Protein AF-A0ABC9VVE8-F1 (afdb_monomer)

pLDDT: mean 79.57, std 20.74, range [25.03, 98.38]

Sequence (325 aa):
MTDEETDLGVLIDEKLNMSWQCALAAQKANHVLGCIKRGVTSRSREVILPLYSALVRPHLEYYIQLWGPQYRRDMELLERVQRRATRLIGGLEHLSCEDRLRELGLFSLEKRRLWGDLIAAFQYLKGPTGKMENGTRGNFSEFSLPNSLPETDTRAQTKPSELESTSIGVKLPMTASEALKNFRNQLTVYEQKEIFNYTELWFLGLEAKKIEGLPETQNNNCYDDEHGSYLKVLHDHIAYRYEVLEVIGKGSFGQVAKCLDHKTNELVALKIIRNKKRFHSQALVEVKILDALLKKDKDDTHNIIHMKEYFYFRNHFCISFELLG

Solvent-accessible surface area (backbone atoms only — not comparable to full-atom values): 19578 Å² total; per-residue (Å²): 136,80,73,70,47,72,57,100,87,44,55,42,40,90,79,69,54,29,59,63,37,42,50,52,27,40,49,54,23,48,51,48,48,49,47,48,64,73,73,44,86,72,33,46,61,86,57,45,51,57,48,41,59,71,63,25,43,52,51,73,52,67,65,39,83,77,51,54,62,86,47,70,71,42,46,53,50,46,46,49,50,55,53,52,56,58,50,59,24,66,95,37,70,89,48,52,75,67,54,43,30,58,77,71,72,50,77,55,65,67,62,49,48,56,52,51,43,53,50,48,52,51,46,63,75,65,48,85,74,79,74,86,82,79,89,72,92,75,67,98,80,75,84,79,77,79,96,70,84,84,80,83,88,83,89,82,90,77,88,81,82,85,86,86,90,73,101,56,101,68,71,76,64,32,41,46,69,54,49,50,71,77,41,48,91,64,45,49,80,43,48,73,59,55,42,69,82,41,80,60,36,52,34,76,29,69,86,28,82,73,81,79,46,42,86,92,42,73,46,72,21,64,41,30,43,99,85,26,38,75,68,82,47,63,48,23,49,47,79,33,25,28,32,31,69,47,80,78,44,79,57,98,60,28,38,28,28,34,23,43,32,55,83,78,74,41,68,27,30,38,37,42,33,25,56,44,74,70,46,48,58,49,50,55,51,49,51,56,50,49,57,60,47,55,76,68,45,82,79,74,76,72,85,67,85,55,70,74,53,71,52,78,47,96,80,21,51,33,40,34,26,63,59,83,133

Structure (mmCIF, N/CA/C/O backbone):
data_AF-A0ABC9VVE8-F1
#
_entry.id   AF-A0ABC9VVE8-F1
#
loop_
_atom_site.group_PDB
_atom_site.id
_atom_site.type_symbol
_atom_site.label_atom_id
_atom_site.label_alt_id
_atom_site.label_comp_id
_atom_site.label_asym_id
_atom_site.label_entity_id
_atom_site.label_seq_id
_atom_site.pdbx_PDB_ins_code
_atom_site.Cartn_x
_atom_site.Cartn_y
_atom_site.Cartn_z
_atom_site.occupancy
_atom_site.B_iso_or_equiv
_atom_site.auth_seq_id
_atom_site.auth_comp_id
_atom_site.auth_asym_id
_atom_site.auth_atom_id
_atom_site.pdbx_PDB_model_num
ATOM 1 N N . MET A 1 1 ? 14.806 -33.674 -32.537 1.00 36.41 1 MET A N 1
ATOM 2 C CA . MET A 1 1 ? 14.186 -32.433 -33.029 1.00 36.41 1 MET A CA 1
ATOM 3 C C . MET A 1 1 ? 13.144 -32.086 -32.001 1.00 36.41 1 MET A C 1
ATOM 5 O O . MET A 1 1 ? 12.246 -32.889 -31.819 1.00 36.41 1 MET A O 1
ATOM 9 N N . THR A 1 2 ? 13.377 -31.048 -31.209 1.00 42.44 2 THR A N 1
ATOM 10 C CA . THR A 1 2 ? 12.317 -30.416 -30.420 1.00 42.44 2 THR A CA 1
ATOM 11 C C . THR A 1 2 ? 11.801 -29.285 -31.292 1.00 42.44 2 THR A C 1
ATOM 13 O O . THR A 1 2 ? 12.615 -28.472 -31.738 1.00 42.44 2 THR A O 1
ATOM 16 N N . ASP A 1 3 ? 10.514 -29.302 -31.619 1.00 49.03 3 ASP A N 1
ATOM 17 C CA . ASP A 1 3 ? 9.900 -28.295 -32.477 1.00 49.03 3 ASP A CA 1
ATOM 18 C C . ASP A 1 3 ? 9.760 -26.999 -31.658 1.00 49.03 3 ASP A C 1
ATOM 20 O O . ASP A 1 3 ? 8.889 -26.851 -30.804 1.00 49.03 3 ASP A O 1
ATOM 24 N N . GLU A 1 4 ? 10.712 -26.080 -31.842 1.00 60.66 4 GLU A N 1
ATOM 25 C CA . GLU A 1 4 ? 10.695 -24.734 -31.262 1.00 60.66 4 GLU A CA 1
ATOM 26 C C . GLU A 1 4 ? 10.060 -23.775 -32.275 1.00 60.66 4 GLU A C 1
ATOM 28 O O . GLU A 1 4 ? 10.580 -23.595 -33.380 1.00 60.66 4 GLU A O 1
ATOM 33 N N . GLU A 1 5 ? 8.951 -23.136 -31.905 1.00 62.81 5 GLU A N 1
ATOM 34 C CA . GLU A 1 5 ? 8.227 -22.208 -32.775 1.00 62.81 5 GLU A CA 1
ATOM 35 C C . GLU A 1 5 ? 8.416 -20.770 -32.276 1.00 62.81 5 GLU A C 1
ATOM 37 O O . GLU A 1 5 ? 8.349 -20.486 -31.079 1.00 62.81 5 GLU A O 1
ATOM 42 N N . THR A 1 6 ? 8.721 -19.840 -33.186 1.00 66.56 6 THR A N 1
ATOM 43 C CA . THR A 1 6 ? 8.835 -18.413 -32.852 1.00 66.56 6 THR A CA 1
ATOM 44 C C . THR A 1 6 ? 7.629 -17.671 -33.400 1.00 66.56 6 THR A C 1
ATOM 46 O O . THR A 1 6 ? 7.521 -17.509 -34.613 1.00 66.56 6 THR A O 1
ATOM 49 N N . ASP A 1 7 ? 6.786 -17.145 -32.515 1.00 54.03 7 ASP A N 1
ATOM 50 C CA . ASP A 1 7 ? 5.654 -16.294 -32.885 1.00 54.03 7 ASP A CA 1
ATOM 51 C C . ASP A 1 7 ? 5.808 -14.894 -32.277 1.00 54.03 7 ASP A C 1
ATOM 53 O O . ASP A 1 7 ? 6.191 -14.736 -31.118 1.00 54.03 7 ASP A O 1
ATOM 57 N N . LEU A 1 8 ? 5.598 -13.855 -33.092 1.00 65.00 8 LEU A N 1
ATOM 58 C CA . LEU A 1 8 ? 5.790 -12.436 -32.741 1.00 65.00 8 LEU A CA 1
ATOM 59 C C . LEU A 1 8 ? 7.127 -12.117 -32.027 1.00 65.00 8 LEU A C 1
ATOM 61 O O . LEU A 1 8 ? 7.242 -11.135 -31.296 1.00 65.00 8 LEU A O 1
ATOM 65 N N . GLY A 1 9 ? 8.171 -12.923 -32.252 1.00 64.12 9 GLY A N 1
ATOM 66 C CA . GLY A 1 9 ? 9.483 -12.768 -31.610 1.00 64.12 9 GLY A CA 1
ATOM 67 C C . GLY A 1 9 ? 9.605 -13.391 -30.210 1.00 64.12 9 GLY A C 1
ATOM 68 O O . GLY A 1 9 ? 10.597 -13.128 -29.519 1.00 64.12 9 GLY A O 1
ATOM 69 N N . VAL A 1 10 ? 8.630 -14.207 -29.808 1.00 70.06 10 VAL A N 1
ATOM 70 C CA . VAL A 1 10 ? 8.619 -15.039 -28.601 1.00 70.06 10 VAL A CA 1
ATOM 71 C C . VAL A 1 10 ? 8.847 -16.492 -29.006 1.00 70.06 10 VAL A C 1
ATOM 73 O O . VAL A 1 10 ? 8.143 -17.010 -29.865 1.00 70.06 10 VAL A O 1
ATOM 76 N N . LEU A 1 11 ? 9.852 -17.133 -28.410 1.00 70.19 11 LEU A N 1
ATOM 77 C CA . LEU A 1 11 ? 10.136 -18.547 -28.629 1.00 70.19 11 LEU A CA 1
ATOM 78 C C . LEU A 1 11 ? 9.294 -19.394 -27.673 1.00 70.19 11 LEU A C 1
ATOM 80 O O . LEU A 1 11 ? 9.344 -19.189 -26.458 1.00 70.19 11 LEU A O 1
ATOM 84 N N . ILE A 1 12 ? 8.530 -20.323 -28.233 1.00 71.62 12 ILE A N 1
ATOM 85 C CA . ILE A 1 12 ? 7.622 -21.214 -27.520 1.00 71.62 12 ILE A CA 1
ATOM 86 C C . ILE A 1 12 ? 8.090 -22.643 -27.798 1.00 71.62 12 ILE A C 1
ATOM 88 O O . ILE A 1 12 ? 8.223 -23.044 -28.953 1.00 71.62 12 ILE A O 1
ATOM 92 N N . ASP A 1 13 ? 8.381 -23.397 -26.738 1.00 71.81 13 ASP A N 1
ATOM 93 C CA . ASP A 1 13 ? 8.666 -24.827 -26.851 1.00 71.81 13 ASP A CA 1
ATOM 94 C C . ASP A 1 13 ? 7.398 -25.664 -26.617 1.00 71.81 13 ASP A C 1
ATOM 96 O O . ASP A 1 13 ? 6.416 -25.191 -26.038 1.00 71.81 13 ASP A O 1
ATOM 100 N N . GLU A 1 14 ? 7.424 -26.933 -27.035 1.00 66.50 14 GLU A N 1
ATOM 101 C CA . GLU A 1 14 ? 6.312 -27.889 -26.880 1.00 66.50 14 GLU A CA 1
ATOM 102 C C . GLU A 1 14 ? 5.815 -28.043 -25.427 1.00 66.50 14 GLU A C 1
ATOM 104 O O . GLU A 1 14 ? 4.717 -28.545 -25.188 1.00 66.50 14 GLU A O 1
ATOM 109 N N . LYS A 1 15 ? 6.619 -27.638 -24.434 1.00 69.00 15 LYS A N 1
ATOM 110 C CA . LYS A 1 15 ? 6.310 -27.744 -23.002 1.00 69.00 15 LYS A CA 1
ATOM 111 C C . LYS A 1 15 ? 5.899 -26.406 -22.385 1.00 69.00 15 LYS A C 1
ATOM 113 O O . LYS A 1 15 ? 5.706 -26.355 -21.170 1.00 69.00 15 LYS A O 1
ATOM 118 N N . LEU A 1 16 ? 5.769 -25.347 -23.191 1.00 67.69 16 LEU A N 1
ATOM 119 C CA . LEU A 1 16 ? 5.522 -23.970 -22.755 1.00 67.69 16 LEU A CA 1
ATOM 120 C C . LEU A 1 16 ? 6.533 -23.483 -21.699 1.00 67.69 16 LEU A C 1
ATOM 122 O O . LEU A 1 16 ? 6.211 -22.661 -20.836 1.00 67.69 16 LEU A O 1
ATOM 126 N N . ASN A 1 17 ? 7.763 -23.995 -21.735 1.00 74.88 17 ASN A N 1
ATOM 127 C CA . ASN A 1 17 ? 8.810 -23.603 -20.808 1.00 74.88 17 ASN A CA 1
ATOM 128 C C . ASN A 1 17 ? 9.489 -22.312 -21.284 1.00 74.88 17 ASN A C 1
ATOM 130 O O . ASN A 1 17 ? 10.270 -22.269 -22.233 1.00 74.88 17 ASN A O 1
ATOM 134 N N . MET A 1 18 ? 9.247 -21.242 -20.531 1.00 83.75 18 MET A N 1
ATOM 135 C CA . MET A 1 18 ? 9.721 -19.901 -20.866 1.00 83.75 18 MET A CA 1
ATOM 136 C C . MET A 1 18 ? 11.201 -19.653 -20.526 1.00 83.75 18 MET A C 1
ATOM 138 O O . MET A 1 18 ? 11.709 -18.560 -20.788 1.00 83.75 18 MET A O 1
ATOM 142 N N . SER A 1 19 ? 11.932 -20.630 -19.967 1.00 85.44 19 SER A N 1
ATOM 143 C CA . SER A 1 19 ? 13.358 -20.472 -19.631 1.00 85.44 19 SER A CA 1
ATOM 144 C C . SER A 1 19 ? 14.209 -20.095 -20.853 1.00 85.44 19 SER A C 1
ATOM 146 O O . SER A 1 19 ? 15.081 -19.228 -20.748 1.00 85.44 19 SER A O 1
ATOM 148 N N . TRP A 1 20 ? 13.953 -20.700 -22.020 1.00 84.12 20 TRP A N 1
ATOM 149 C CA . TRP A 1 20 ? 14.689 -20.394 -23.254 1.00 84.12 20 TRP A CA 1
ATOM 150 C C . TRP A 1 20 ? 14.429 -18.971 -23.739 1.00 84.12 20 TRP A C 1
ATOM 152 O O . TRP A 1 20 ? 15.373 -18.230 -24.030 1.00 84.12 20 TRP A O 1
ATOM 162 N N . GLN A 1 21 ? 13.167 -18.545 -23.724 1.00 87.69 21 GLN A N 1
ATOM 163 C CA . GLN A 1 21 ? 12.799 -17.171 -24.043 1.00 87.69 21 GLN A CA 1
ATOM 164 C C . GLN A 1 21 ? 13.441 -16.171 -23.070 1.00 87.69 21 GLN A C 1
ATOM 166 O O . GLN A 1 21 ? 13.986 -15.155 -23.505 1.00 87.69 21 GLN A O 1
ATOM 171 N N . CYS A 1 22 ? 13.473 -16.471 -21.766 1.00 90.62 22 CYS A N 1
ATOM 172 C CA . CYS A 1 22 ? 14.167 -15.640 -20.779 1.00 90.62 22 CYS A CA 1
ATOM 173 C C . CYS A 1 22 ? 15.664 -15.513 -21.090 1.00 90.62 22 CYS A C 1
ATOM 175 O O . CYS A 1 22 ? 16.229 -14.418 -20.992 1.00 90.62 22 CYS A O 1
ATOM 177 N N . ALA A 1 23 ? 16.312 -16.613 -21.484 1.00 91.00 23 ALA A N 1
ATOM 178 C CA . ALA A 1 23 ? 17.719 -16.611 -21.868 1.00 91.00 23 ALA A CA 1
ATOM 179 C C . ALA A 1 23 ? 17.968 -15.757 -23.118 1.00 91.00 23 ALA A C 1
ATOM 181 O O . ALA A 1 23 ? 18.880 -14.924 -23.120 1.00 91.00 23 ALA A O 1
ATOM 182 N N . LEU A 1 24 ? 17.125 -15.892 -24.142 1.00 89.38 24 LEU A N 1
ATOM 183 C CA . LEU A 1 24 ? 17.214 -15.121 -25.379 1.00 89.38 24 LEU A CA 1
ATOM 184 C C . LEU A 1 24 ? 16.974 -13.620 -25.141 1.00 89.38 24 LEU A C 1
ATOM 186 O O . LEU A 1 24 ? 17.740 -12.778 -25.622 1.00 89.38 24 LEU A O 1
ATOM 190 N N . ALA A 1 25 ? 15.953 -13.272 -24.355 1.00 91.06 25 ALA A N 1
ATOM 191 C CA . ALA A 1 25 ? 15.656 -11.902 -23.938 1.00 91.06 25 ALA A CA 1
ATOM 192 C C . ALA A 1 25 ? 16.843 -11.278 -23.186 1.00 91.06 25 ALA A C 1
ATOM 194 O O . ALA A 1 25 ? 17.313 -10.187 -23.532 1.00 91.06 25 ALA A O 1
ATOM 195 N N . ALA A 1 26 ? 17.397 -12.002 -22.207 1.00 94.56 26 ALA A N 1
ATOM 196 C CA . ALA A 1 26 ? 18.575 -11.571 -21.465 1.00 94.56 26 ALA A CA 1
ATOM 197 C C . ALA A 1 26 ? 19.805 -11.408 -22.371 1.00 94.56 26 ALA A C 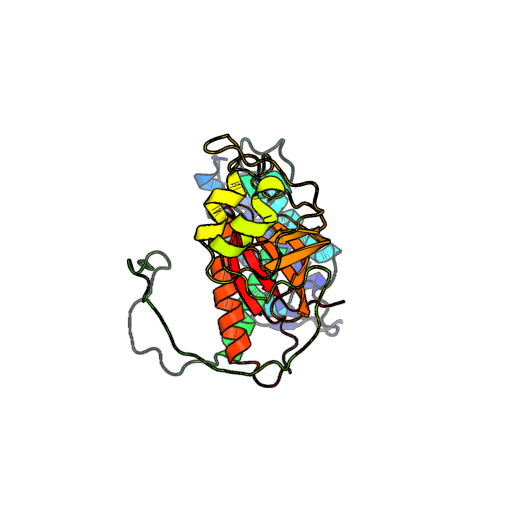1
ATOM 199 O O . ALA A 1 26 ? 20.576 -10.463 -22.189 1.00 94.56 26 ALA A O 1
ATOM 200 N N . GLN A 1 27 ? 20.006 -12.297 -23.346 1.00 94.12 27 GLN A N 1
ATOM 201 C CA . GLN A 1 27 ? 21.116 -12.226 -24.297 1.00 94.12 27 GLN A CA 1
ATOM 202 C C . GLN A 1 27 ? 21.022 -10.969 -25.170 1.00 94.12 27 GLN A C 1
ATOM 204 O O . GLN A 1 27 ? 21.988 -10.202 -25.235 1.00 94.12 27 GLN A O 1
ATOM 209 N N . LYS A 1 28 ? 19.856 -10.712 -25.779 1.00 89.88 28 LYS A N 1
ATOM 210 C CA . LYS A 1 28 ? 19.597 -9.512 -26.595 1.00 89.88 28 LYS A CA 1
ATOM 211 C C . LYS A 1 28 ? 19.810 -8.236 -25.779 1.00 89.88 28 LYS A C 1
ATOM 213 O O . LYS A 1 28 ? 20.581 -7.361 -26.176 1.00 89.88 28 LYS A O 1
ATOM 218 N N . ALA A 1 29 ? 19.223 -8.172 -24.585 1.00 94.81 29 ALA A N 1
ATOM 219 C CA . ALA A 1 29 ? 19.372 -7.032 -23.686 1.00 94.81 29 ALA A CA 1
ATOM 220 C C . ALA A 1 29 ? 20.838 -6.805 -23.264 1.00 94.81 29 ALA A C 1
ATOM 222 O O . ALA A 1 29 ? 21.320 -5.671 -23.262 1.00 94.81 29 ALA A O 1
ATOM 223 N N . ASN A 1 30 ? 21.588 -7.871 -22.958 1.00 96.44 30 ASN A N 1
ATOM 224 C CA . ASN A 1 30 ? 23.015 -7.778 -22.635 1.00 96.44 30 ASN A CA 1
ATOM 225 C C . ASN A 1 30 ? 23.871 -7.337 -23.827 1.00 96.44 30 ASN A C 1
ATOM 227 O O . ASN A 1 30 ? 24.861 -6.632 -23.619 1.00 96.44 30 ASN A O 1
ATOM 231 N N . HIS A 1 31 ? 23.524 -7.742 -25.050 1.00 92.31 31 HIS A N 1
ATOM 232 C CA . HIS A 1 31 ? 24.220 -7.303 -26.255 1.00 92.31 31 HIS A CA 1
ATOM 233 C C . HIS A 1 31 ? 24.089 -5.785 -26.428 1.00 92.31 31 HIS A C 1
ATOM 235 O O . HIS A 1 31 ? 25.102 -5.086 -26.497 1.00 92.31 31 HIS A O 1
ATOM 241 N N . VAL A 1 32 ? 22.856 -5.267 -26.367 1.00 89.88 32 VAL A N 1
ATOM 242 C CA . VAL A 1 32 ? 22.565 -3.824 -26.424 1.00 89.88 32 VAL A CA 1
ATOM 243 C C . VAL A 1 32 ? 23.258 -3.075 -25.286 1.00 89.88 32 VAL A C 1
ATOM 245 O O . VAL A 1 32 ? 23.929 -2.067 -25.513 1.00 89.88 32 VAL A O 1
ATOM 248 N N . LEU A 1 33 ? 23.183 -3.599 -24.060 1.00 94.62 33 LEU A N 1
ATOM 249 C CA . LEU A 1 33 ? 23.869 -3.018 -22.908 1.00 94.62 33 LEU A CA 1
ATOM 250 C C . LEU A 1 33 ? 25.395 -2.990 -23.094 1.00 94.62 33 LEU A C 1
ATOM 252 O O . LEU A 1 33 ? 26.060 -2.041 -22.679 1.00 94.62 33 LEU A O 1
ATOM 256 N N . GLY A 1 34 ? 25.961 -4.014 -23.733 1.00 93.62 34 GLY A N 1
ATOM 257 C CA . GLY A 1 34 ? 27.370 -4.069 -24.109 1.00 93.62 34 GLY A CA 1
ATOM 258 C C . GLY A 1 34 ? 27.747 -2.994 -25.129 1.00 93.62 34 GLY A C 1
ATOM 259 O O . GLY A 1 34 ? 28.801 -2.374 -24.988 1.00 93.62 34 GLY A O 1
ATOM 260 N N . CYS A 1 35 ? 26.881 -2.734 -26.110 1.00 92.50 35 CYS A N 1
ATOM 261 C CA . CYS A 1 35 ? 27.052 -1.644 -27.070 1.00 92.50 35 CYS A CA 1
ATOM 262 C C . CYS A 1 35 ? 27.011 -0.276 -26.381 1.00 92.50 35 CYS A C 1
ATOM 264 O O . CYS A 1 35 ? 27.928 0.512 -26.585 1.00 92.50 35 CYS A O 1
ATOM 266 N N . ILE A 1 36 ? 26.051 -0.027 -25.481 1.00 88.31 36 ILE A N 1
ATOM 267 C CA . ILE A 1 36 ? 26.003 1.206 -24.669 1.00 88.31 36 ILE A CA 1
ATOM 268 C C . ILE A 1 36 ? 27.285 1.356 -23.843 1.00 88.31 36 ILE A C 1
ATOM 270 O O . ILE A 1 36 ? 27.900 2.422 -23.817 1.00 88.31 36 ILE A O 1
ATOM 274 N N . LYS A 1 37 ? 27.734 0.273 -23.195 1.00 92.62 37 LYS A N 1
ATOM 275 C CA . LYS A 1 37 ? 28.963 0.289 -22.398 1.00 92.62 37 LYS A CA 1
ATOM 276 C C . LYS A 1 37 ? 30.182 0.677 -23.241 1.00 92.62 37 LYS A C 1
ATOM 278 O O . LYS A 1 37 ? 31.023 1.413 -22.746 1.00 92.62 37 LYS A O 1
ATOM 283 N N . ARG A 1 38 ? 30.315 0.195 -24.477 1.00 94.25 38 ARG A N 1
ATOM 284 C CA . ARG A 1 38 ? 31.486 0.498 -25.322 1.00 94.25 38 ARG A CA 1
ATOM 285 C C . ARG A 1 38 ? 31.374 1.826 -26.071 1.00 94.25 38 ARG A C 1
ATOM 287 O O . ARG A 1 38 ? 32.382 2.496 -26.230 1.00 94.25 38 ARG A O 1
ATOM 294 N N . GLY A 1 39 ? 30.177 2.181 -26.532 1.00 86.56 39 GLY A N 1
ATOM 295 C CA . GLY A 1 39 ? 29.953 3.318 -27.428 1.00 86.56 39 GLY A CA 1
ATOM 296 C C . GLY A 1 39 ? 29.644 4.640 -26.730 1.00 86.56 39 GLY A C 1
ATOM 297 O O . GLY A 1 39 ? 29.798 5.690 -27.341 1.00 86.56 39 GLY A O 1
ATOM 298 N N . VAL A 1 40 ? 29.217 4.617 -25.464 1.00 87.62 40 VAL A N 1
ATOM 299 C CA . VAL A 1 40 ? 28.879 5.834 -24.713 1.00 87.62 40 VAL A CA 1
ATOM 300 C C . VAL A 1 40 ? 29.937 6.100 -23.653 1.00 87.62 40 VAL A C 1
ATOM 302 O O . VAL A 1 40 ? 30.112 5.294 -22.737 1.00 87.62 40 VAL A O 1
ATOM 305 N N . THR A 1 41 ? 30.625 7.236 -23.770 1.00 92.31 41 THR A N 1
ATOM 306 C CA . THR A 1 41 ? 31.697 7.640 -22.846 1.00 92.31 41 THR A CA 1
ATOM 307 C C . THR A 1 41 ? 31.148 8.122 -21.505 1.00 92.31 41 THR A C 1
ATOM 309 O O . THR A 1 41 ? 31.665 7.738 -20.457 1.00 92.31 41 THR A O 1
ATOM 312 N N . SER A 1 42 ? 30.080 8.930 -21.521 1.00 93.56 42 SER A N 1
ATOM 313 C CA . SER A 1 42 ? 29.466 9.440 -20.289 1.00 93.56 42 SER A CA 1
ATOM 314 C C . SER A 1 42 ? 28.801 8.319 -19.488 1.00 93.56 42 SER A C 1
ATOM 316 O O . SER A 1 42 ? 28.098 7.470 -20.040 1.00 93.56 42 SER A O 1
ATOM 318 N N . ARG A 1 43 ? 29.007 8.339 -18.168 1.00 94.81 43 ARG A N 1
ATOM 319 C CA . ARG A 1 43 ? 28.382 7.426 -17.196 1.00 94.81 43 ARG A CA 1
ATOM 320 C C . ARG A 1 43 ? 27.367 8.117 -16.296 1.00 94.81 43 ARG A C 1
ATOM 322 O O . ARG A 1 43 ? 26.963 7.537 -15.294 1.00 94.81 43 ARG A O 1
ATOM 329 N N . SER A 1 44 ? 26.958 9.341 -16.625 1.00 93.88 44 SER A N 1
ATOM 330 C CA . SER A 1 44 ? 25.985 10.056 -15.803 1.00 93.88 44 SER A CA 1
ATOM 331 C C . SER A 1 44 ? 24.603 9.398 -15.868 1.00 93.88 44 SER A C 1
ATOM 333 O O . SER A 1 44 ? 24.255 8.692 -16.827 1.00 93.88 44 SER A O 1
ATOM 335 N N . ARG A 1 45 ? 23.798 9.642 -14.831 1.00 93.12 45 ARG A N 1
ATOM 336 C CA . ARG A 1 45 ? 22.419 9.155 -14.733 1.00 93.12 45 ARG A CA 1
ATOM 337 C C . ARG A 1 45 ? 21.586 9.622 -15.925 1.00 93.12 45 ARG A C 1
ATOM 339 O O . ARG A 1 45 ? 20.838 8.829 -16.487 1.00 93.12 45 ARG A O 1
ATOM 346 N N . GLU A 1 46 ? 21.749 10.875 -16.327 1.00 88.44 46 GLU A N 1
ATOM 347 C CA . GLU A 1 46 ? 20.980 11.556 -17.374 1.00 88.44 46 GLU A CA 1
ATOM 348 C C . GLU A 1 46 ? 21.223 10.946 -18.757 1.00 88.44 46 GLU A C 1
ATOM 350 O O . GLU A 1 46 ? 20.374 11.059 -19.633 1.00 88.44 46 GLU A O 1
ATOM 355 N N . VAL A 1 47 ? 22.355 10.262 -18.949 1.00 88.75 47 VAL A N 1
ATOM 356 C CA . VAL A 1 47 ? 22.706 9.614 -20.217 1.00 88.75 47 VAL A CA 1
ATOM 357 C C . VAL A 1 47 ? 22.355 8.128 -20.197 1.00 88.75 47 VAL A C 1
ATOM 359 O O . VAL A 1 47 ? 21.679 7.624 -21.093 1.00 88.75 47 VAL A O 1
ATOM 362 N N . ILE A 1 48 ? 22.792 7.396 -19.173 1.00 93.56 48 ILE A N 1
ATOM 363 C CA . ILE A 1 48 ? 22.653 5.934 -19.150 1.00 93.56 48 ILE A CA 1
ATOM 364 C C . ILE A 1 48 ? 21.211 5.501 -18.856 1.00 93.56 48 ILE A C 1
ATOM 366 O O . ILE A 1 48 ? 20.748 4.500 -19.410 1.00 93.56 48 ILE A O 1
ATOM 370 N N . LEU A 1 49 ? 20.480 6.233 -18.008 1.00 89.88 49 LEU A N 1
ATOM 371 C CA . LEU A 1 49 ? 19.129 5.847 -17.595 1.00 89.88 49 LEU A CA 1
ATOM 372 C C . LEU A 1 49 ? 18.107 5.905 -18.750 1.00 89.88 49 LEU A C 1
ATOM 374 O O . LEU A 1 49 ? 17.346 4.935 -18.894 1.00 89.88 49 LEU A O 1
ATOM 378 N N . PRO A 1 50 ? 18.089 6.947 -19.610 1.00 86.38 50 PRO A N 1
ATOM 379 C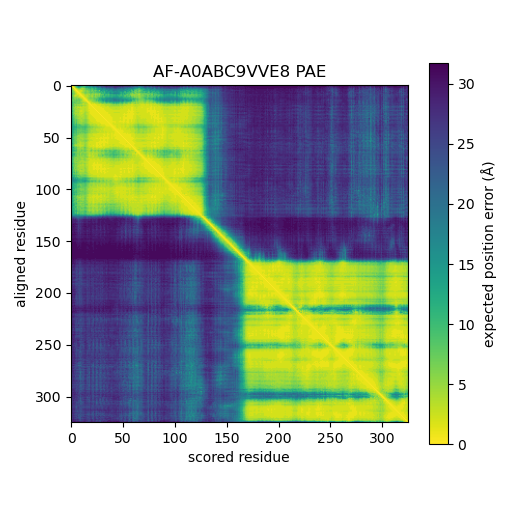 CA . PRO A 1 50 ? 17.258 6.941 -20.814 1.00 86.38 50 PRO A CA 1
ATOM 380 C C . PRO A 1 50 ? 17.637 5.824 -21.789 1.00 86.38 50 PRO A C 1
ATOM 382 O O . PRO A 1 50 ? 16.751 5.125 -22.273 1.00 86.38 50 PRO A O 1
ATOM 385 N N . LEU A 1 51 ? 18.933 5.577 -22.011 1.00 83.19 51 LEU A N 1
ATOM 386 C CA . LEU A 1 51 ? 19.401 4.519 -22.918 1.00 83.19 51 LEU A CA 1
ATOM 387 C C . LEU A 1 51 ? 18.997 3.119 -22.444 1.00 83.19 51 LEU A C 1
ATOM 389 O O . LEU A 1 51 ? 18.522 2.306 -23.235 1.00 83.19 51 LEU A O 1
ATOM 393 N N . TYR A 1 52 ? 19.129 2.838 -21.145 1.00 92.44 52 TYR A N 1
ATOM 394 C CA . TYR A 1 52 ? 18.626 1.593 -20.566 1.00 92.44 52 TYR A CA 1
ATOM 395 C C . TYR A 1 52 ? 17.119 1.448 -20.800 1.00 92.44 52 TYR A C 1
ATOM 397 O O . TYR A 1 52 ? 16.656 0.395 -21.233 1.00 92.44 52 TYR A O 1
ATOM 405 N N . SER A 1 53 ? 16.354 2.505 -20.527 1.00 84.38 53 SER A N 1
ATOM 406 C CA . SER A 1 53 ? 14.892 2.473 -20.608 1.00 84.38 53 SER A CA 1
ATOM 407 C C . SER A 1 53 ? 14.381 2.342 -22.044 1.00 84.38 53 SER A C 1
ATOM 409 O O . SER A 1 53 ? 13.399 1.641 -22.256 1.00 84.38 53 SER A O 1
ATOM 411 N N . ALA A 1 54 ? 15.055 2.965 -23.013 1.00 78.94 54 ALA A N 1
ATOM 412 C CA . ALA A 1 54 ? 14.639 2.983 -24.412 1.00 78.94 54 ALA A CA 1
ATOM 413 C C . ALA A 1 54 ? 15.165 1.797 -25.234 1.00 78.94 54 ALA A C 1
ATOM 415 O O . ALA A 1 54 ? 14.490 1.371 -26.163 1.00 78.94 54 ALA A O 1
ATOM 416 N N . LEU A 1 55 ? 16.354 1.266 -24.919 1.00 80.31 55 LEU A N 1
ATOM 417 C CA . LEU A 1 55 ? 17.022 0.270 -25.771 1.00 80.31 55 LEU A CA 1
ATOM 418 C C . LEU A 1 55 ? 17.159 -1.105 -25.114 1.00 80.31 55 LEU A C 1
ATOM 420 O O . LEU A 1 55 ? 17.091 -2.119 -25.794 1.00 80.31 55 LEU A O 1
ATOM 424 N N . VAL A 1 56 ? 17.368 -1.169 -23.797 1.00 91.06 56 VAL A N 1
ATOM 425 C CA . VAL A 1 56 ? 17.626 -2.444 -23.100 1.00 91.06 56 VAL A CA 1
ATOM 426 C C . VAL A 1 56 ? 16.342 -3.017 -22.512 1.00 91.06 56 VAL A C 1
ATOM 428 O O . VAL A 1 56 ? 16.050 -4.196 -22.690 1.00 91.06 56 VAL A O 1
ATOM 431 N N . ARG A 1 57 ? 15.564 -2.182 -21.816 1.00 91.88 57 ARG A N 1
ATOM 432 C CA . ARG A 1 57 ? 14.347 -2.588 -21.108 1.00 91.88 57 ARG A CA 1
ATOM 433 C C . ARG A 1 57 ? 13.269 -3.198 -22.013 1.00 91.88 57 ARG A C 1
ATOM 435 O O . ARG A 1 57 ? 12.691 -4.190 -21.577 1.00 91.88 57 ARG A O 1
ATOM 442 N N . PRO A 1 58 ? 13.025 -2.715 -23.250 1.00 89.19 58 PRO A N 1
ATOM 443 C CA . PRO A 1 58 ? 12.029 -3.333 -24.122 1.00 89.19 58 PRO A CA 1
ATOM 444 C C . PRO A 1 58 ? 12.294 -4.822 -24.355 1.00 89.19 58 PRO A C 1
ATOM 446 O O . PRO A 1 58 ? 11.370 -5.618 -24.282 1.00 89.19 58 PRO A O 1
ATOM 449 N N . HIS A 1 59 ? 13.554 -5.236 -24.512 1.00 87.56 59 HIS A N 1
ATOM 450 C CA . HIS A 1 59 ? 13.897 -6.652 -24.684 1.00 87.56 59 HIS A CA 1
ATOM 451 C C . HIS A 1 59 ? 13.579 -7.527 -23.465 1.00 87.56 59 HIS A C 1
ATOM 453 O O . HIS A 1 59 ? 13.449 -8.735 -23.617 1.00 87.56 59 HIS A O 1
ATOM 459 N N . LEU A 1 60 ? 13.479 -6.940 -22.270 1.00 90.25 60 LEU A N 1
ATOM 460 C CA . LEU A 1 60 ? 13.214 -7.656 -21.019 1.00 90.25 60 LEU A CA 1
ATOM 461 C C . LEU A 1 60 ? 11.721 -7.701 -20.660 1.00 90.25 60 LEU A C 1
ATOM 463 O O . LEU A 1 60 ? 11.335 -8.490 -19.803 1.00 90.25 60 LEU A O 1
ATOM 467 N N . GLU A 1 61 ? 10.907 -6.829 -21.259 1.00 86.19 61 GLU A N 1
ATOM 468 C CA . GLU A 1 61 ? 9.505 -6.608 -20.871 1.00 86.19 61 GLU A CA 1
ATOM 469 C C . GLU A 1 61 ? 8.509 -6.808 -22.030 1.00 86.19 61 GLU A C 1
ATOM 471 O O . GLU A 1 61 ? 7.301 -6.843 -21.803 1.00 86.19 61 GLU A O 1
ATOM 476 N N . TYR A 1 62 ? 8.983 -6.930 -23.271 1.00 82.12 62 TYR A N 1
ATOM 477 C CA . TYR A 1 62 ? 8.139 -7.118 -24.451 1.00 82.12 62 TYR A CA 1
ATOM 478 C C . TYR A 1 62 ? 7.319 -8.409 -24.355 1.00 82.12 62 TYR A C 1
ATOM 480 O O . TYR A 1 62 ? 7.902 -9.479 -24.219 1.00 82.12 62 TYR A O 1
ATOM 488 N N . TYR A 1 63 ? 5.986 -8.304 -24.444 1.00 77.88 63 TYR A N 1
ATOM 489 C CA . TYR A 1 63 ? 5.031 -9.422 -24.324 1.00 77.88 63 TYR A CA 1
ATOM 490 C C . TYR A 1 63 ? 5.215 -10.275 -23.065 1.00 77.88 63 TYR A C 1
ATOM 492 O O . TYR A 1 63 ? 4.982 -11.481 -23.072 1.00 77.88 63 TYR A O 1
ATOM 500 N N . ILE A 1 64 ? 5.628 -9.663 -21.956 1.00 76.44 64 ILE A N 1
ATOM 501 C CA . ILE A 1 64 ? 5.890 -10.413 -20.728 1.00 76.44 64 ILE A CA 1
ATOM 502 C C . ILE A 1 64 ? 4.638 -11.080 -20.142 1.00 76.44 64 ILE A C 1
ATOM 504 O O . ILE A 1 64 ? 4.767 -12.064 -19.424 1.00 76.44 64 ILE A O 1
ATOM 508 N N . GLN A 1 65 ? 3.445 -10.605 -20.510 1.00 75.94 65 GLN A N 1
ATOM 509 C CA . GLN A 1 65 ? 2.172 -11.249 -20.176 1.00 75.94 65 GLN A CA 1
ATOM 510 C C . GLN A 1 65 ? 2.006 -12.622 -20.847 1.00 75.94 65 GLN A C 1
ATOM 512 O O . GLN A 1 65 ? 1.229 -13.441 -20.373 1.00 75.94 65 GLN A O 1
ATOM 517 N N . LEU A 1 66 ? 2.720 -12.873 -21.952 1.00 78.19 66 LEU A N 1
ATOM 518 C CA . LEU A 1 66 ? 2.677 -14.136 -22.690 1.00 78.19 66 LEU A CA 1
ATOM 519 C C . LEU A 1 66 ? 3.738 -15.131 -22.197 1.00 78.19 66 LEU A C 1
ATOM 521 O O . LEU A 1 66 ? 3.441 -16.310 -22.050 1.00 78.19 66 LEU A O 1
ATOM 525 N N . TRP A 1 67 ? 4.969 -14.674 -21.937 1.00 81.31 67 TRP A N 1
ATOM 526 C CA . TRP A 1 67 ? 6.101 -15.556 -21.594 1.00 81.31 67 TRP A CA 1
ATOM 527 C C . TRP A 1 67 ? 6.667 -15.349 -20.186 1.00 81.31 67 TRP A C 1
ATOM 529 O O . TRP A 1 67 ? 7.805 -15.729 -19.924 1.00 81.31 67 TRP A O 1
ATOM 539 N N . GLY A 1 68 ? 5.910 -14.738 -19.271 1.00 81.50 68 GLY A N 1
ATOM 540 C CA . GLY A 1 68 ? 6.359 -14.439 -17.909 1.00 81.50 68 GLY A CA 1
ATOM 541 C C . GLY A 1 68 ? 7.194 -15.573 -17.275 1.00 81.50 68 GLY A C 1
ATOM 542 O O . GLY A 1 68 ? 6.756 -16.725 -17.280 1.00 81.50 68 GLY A O 1
ATOM 543 N N . PRO A 1 69 ? 8.406 -15.295 -16.743 1.00 85.12 69 PRO A N 1
ATOM 544 C CA . PRO A 1 69 ? 9.271 -16.320 -16.161 1.00 85.12 69 PRO A CA 1
ATOM 545 C C . PRO A 1 69 ? 8.582 -17.033 -14.995 1.00 85.12 69 PRO A C 1
ATOM 547 O O . PRO A 1 69 ? 8.249 -16.407 -13.991 1.00 85.12 69 PRO A O 1
ATOM 550 N N . GLN A 1 70 ? 8.444 -18.353 -15.100 1.00 81.75 70 GLN A N 1
ATOM 551 C CA . GLN A 1 70 ? 7.813 -19.189 -14.071 1.00 81.75 70 GLN A CA 1
ATOM 552 C C . GLN A 1 70 ? 8.794 -19.575 -12.957 1.00 81.75 70 GLN A C 1
ATOM 554 O O . GLN A 1 70 ? 8.413 -19.760 -11.802 1.00 81.75 70 GLN A O 1
ATOM 559 N N . TYR A 1 71 ? 10.082 -19.685 -13.289 1.00 85.50 71 TYR A N 1
ATOM 560 C CA . TYR A 1 71 ? 11.108 -20.105 -12.346 1.00 85.50 71 TYR A CA 1
ATOM 561 C C . TYR A 1 71 ? 11.889 -18.920 -11.786 1.00 85.50 71 TYR A C 1
ATOM 563 O O . TYR A 1 71 ? 12.324 -18.017 -12.507 1.00 85.50 71 TYR A O 1
ATOM 571 N N . ARG A 1 72 ? 12.193 -18.985 -10.485 1.00 85.75 72 ARG A N 1
ATOM 572 C CA . ARG A 1 72 ? 13.023 -17.989 -9.791 1.00 85.75 72 ARG A CA 1
ATOM 573 C C . ARG A 1 72 ? 14.374 -17.753 -10.472 1.00 85.75 72 ARG A C 1
ATOM 575 O O . ARG A 1 72 ? 14.813 -16.611 -10.572 1.00 85.75 72 ARG A O 1
ATOM 582 N N . ARG A 1 73 ? 15.005 -18.809 -10.997 1.00 88.44 73 ARG A N 1
ATOM 583 C CA . ARG A 1 73 ? 16.285 -18.714 -11.721 1.00 88.44 73 ARG A CA 1
ATOM 584 C C . ARG A 1 73 ? 16.204 -17.806 -12.958 1.00 88.44 73 ARG A C 1
ATOM 586 O O . ARG A 1 73 ? 17.160 -17.084 -13.244 1.00 88.44 73 ARG A O 1
ATOM 593 N N . ASP A 1 74 ? 15.064 -17.813 -13.648 1.00 90.38 74 ASP A N 1
ATOM 594 C CA . ASP A 1 74 ? 14.836 -17.051 -14.877 1.00 90.38 74 ASP A CA 1
ATOM 595 C C . ASP A 1 74 ? 14.499 -15.596 -14.542 1.00 90.38 74 ASP A C 1
ATOM 597 O O . ASP A 1 74 ? 15.047 -14.671 -15.142 1.00 90.38 74 ASP A O 1
ATOM 601 N N . MET A 1 75 ? 13.705 -15.371 -13.489 1.00 89.62 75 MET A N 1
ATOM 602 C CA . MET A 1 75 ? 13.511 -14.032 -12.923 1.00 89.62 75 MET A CA 1
ATOM 603 C C . MET A 1 75 ? 14.847 -13.396 -12.523 1.00 89.62 75 MET A C 1
ATOM 605 O O . MET A 1 75 ? 15.140 -12.261 -12.903 1.00 89.62 75 MET A O 1
ATOM 609 N N . GLU A 1 76 ? 15.701 -14.141 -11.817 1.00 92.00 76 GLU A N 1
ATOM 610 C CA . GLU A 1 76 ? 17.037 -13.690 -11.421 1.00 92.00 76 GLU A CA 1
ATOM 611 C C . GLU A 1 76 ? 17.973 -13.467 -12.617 1.00 92.00 76 GLU A C 1
ATOM 613 O O . GLU A 1 76 ? 18.876 -12.627 -12.552 1.00 92.00 76 GLU A O 1
ATOM 618 N N . LEU A 1 77 ? 17.797 -14.205 -13.716 1.00 94.12 77 LEU A N 1
ATOM 619 C CA . LEU A 1 77 ? 18.535 -13.985 -14.959 1.00 94.12 77 LEU A CA 1
ATOM 620 C C . LEU A 1 77 ? 18.196 -12.619 -15.574 1.00 94.12 77 LEU A C 1
ATOM 622 O O . LEU A 1 77 ? 19.110 -11.868 -15.920 1.00 94.12 77 LEU A O 1
ATOM 626 N N . LEU A 1 78 ? 16.911 -12.263 -15.643 1.00 94.19 78 LEU A N 1
ATOM 627 C CA . LEU A 1 78 ? 16.470 -10.962 -16.155 1.00 94.19 78 LEU A CA 1
ATOM 628 C C . LEU A 1 78 ? 16.892 -9.815 -15.221 1.00 94.19 78 LEU A C 1
ATOM 630 O O . LEU A 1 78 ? 17.458 -8.816 -15.670 1.00 94.19 78 LEU A O 1
ATOM 634 N N . GLU A 1 79 ? 16.706 -9.976 -13.907 1.00 94.44 79 GLU A N 1
ATOM 635 C CA . GLU A 1 79 ? 17.103 -8.987 -12.890 1.00 94.44 79 GLU A CA 1
ATOM 636 C C . GLU A 1 79 ? 18.611 -8.695 -12.917 1.00 94.44 79 GLU A C 1
ATOM 638 O O . GLU A 1 79 ? 19.051 -7.562 -12.697 1.00 94.44 79 GLU A O 1
ATOM 643 N N . ARG A 1 80 ? 19.442 -9.692 -13.253 1.00 95.62 80 ARG A N 1
ATOM 644 C CA . ARG A 1 80 ? 20.887 -9.495 -13.444 1.00 95.62 80 ARG A CA 1
ATOM 645 C C . ARG A 1 80 ? 21.203 -8.489 -14.553 1.00 95.62 80 ARG A C 1
ATOM 647 O O . ARG A 1 80 ? 22.181 -7.749 -14.418 1.00 95.62 80 ARG A O 1
ATOM 654 N N . VAL A 1 81 ? 20.384 -8.401 -15.602 1.00 96.44 81 VAL A N 1
ATOM 655 C CA . VAL A 1 81 ? 20.566 -7.411 -16.676 1.00 96.44 81 VAL A CA 1
ATOM 656 C C . VAL A 1 81 ? 20.305 -5.999 -16.158 1.00 96.44 81 VAL A C 1
ATOM 658 O O . VAL A 1 81 ? 21.150 -5.119 -16.339 1.00 96.44 81 VAL A O 1
ATOM 661 N N . GLN A 1 82 ? 19.200 -5.791 -15.433 1.00 95.69 82 GLN A N 1
ATOM 662 C CA . GLN A 1 82 ? 18.898 -4.504 -14.798 1.00 95.69 82 GLN A CA 1
ATOM 663 C C . GLN A 1 82 ? 19.999 -4.107 -13.805 1.00 95.69 82 GLN A C 1
ATOM 665 O O . GLN A 1 82 ? 20.503 -2.986 -13.855 1.00 95.69 82 GLN A O 1
ATOM 670 N N . ARG A 1 83 ? 20.450 -5.043 -12.959 1.00 94.94 83 ARG A N 1
ATOM 671 C CA . ARG A 1 83 ? 21.568 -4.834 -12.020 1.00 94.94 83 ARG A CA 1
ATOM 672 C C . ARG A 1 83 ? 22.847 -4.402 -12.711 1.00 94.94 83 ARG A C 1
ATOM 674 O O . ARG A 1 83 ? 23.588 -3.588 -12.161 1.00 94.94 83 ARG A O 1
ATOM 681 N N . ARG A 1 84 ? 23.148 -4.978 -13.872 1.00 94.69 84 ARG A N 1
ATOM 682 C CA . ARG A 1 84 ? 24.336 -4.623 -14.646 1.00 94.69 84 ARG A CA 1
ATOM 683 C C . ARG A 1 84 ? 24.186 -3.232 -15.251 1.00 94.69 84 ARG A C 1
ATOM 685 O O . ARG A 1 84 ? 25.138 -2.463 -15.188 1.00 94.69 84 ARG A O 1
ATOM 692 N N . ALA A 1 85 ? 23.005 -2.896 -15.765 1.00 94.25 85 ALA A N 1
ATOM 693 C CA . ALA A 1 85 ? 22.729 -1.582 -16.331 1.00 94.25 85 ALA A CA 1
ATOM 694 C C . ALA A 1 85 ? 22.836 -0.466 -15.289 1.00 94.25 85 ALA A C 1
ATOM 696 O O . ALA A 1 85 ? 23.545 0.510 -15.511 1.00 94.25 85 ALA A O 1
ATOM 697 N N . THR A 1 86 ? 22.237 -0.645 -14.111 1.00 94.44 86 THR A N 1
ATOM 698 C CA . THR A 1 86 ? 22.322 0.347 -13.028 1.00 94.44 86 THR A CA 1
ATOM 699 C C . THR A 1 86 ? 23.723 0.463 -12.430 1.00 94.44 86 THR A C 1
ATOM 701 O O . THR A 1 86 ? 24.022 1.465 -11.796 1.00 94.44 86 THR A O 1
ATOM 704 N N . ARG A 1 87 ? 24.608 -0.528 -12.631 1.00 93.88 87 ARG A N 1
ATOM 705 C CA . ARG A 1 87 ? 26.025 -0.450 -12.221 1.00 93.88 87 ARG A CA 1
ATOM 706 C C . ARG A 1 87 ? 26.873 0.376 -13.187 1.00 93.88 87 ARG A C 1
ATOM 708 O O . ARG A 1 87 ? 27.963 0.783 -12.823 1.00 93.88 87 ARG A O 1
ATOM 715 N N . LEU A 1 88 ? 26.415 0.580 -14.424 1.00 93.62 88 LEU A N 1
ATOM 716 C CA . LEU A 1 88 ? 27.132 1.421 -15.388 1.00 93.62 88 LEU A CA 1
ATOM 717 C C . LEU A 1 88 ? 27.001 2.914 -15.080 1.00 93.62 88 LEU A C 1
ATOM 719 O O . LEU A 1 88 ? 27.713 3.705 -15.691 1.00 93.62 88 LEU A O 1
ATOM 723 N N . ILE A 1 89 ? 26.082 3.291 -14.192 1.00 94.62 89 ILE A N 1
ATOM 724 C CA . ILE A 1 89 ? 25.870 4.676 -13.784 1.00 94.62 89 ILE A CA 1
ATOM 725 C C . ILE A 1 89 ? 26.908 5.017 -12.719 1.00 94.62 89 ILE A C 1
ATOM 727 O O . ILE A 1 89 ? 26.973 4.351 -11.685 1.00 94.62 89 ILE A O 1
ATOM 731 N N . GLY A 1 90 ? 27.718 6.035 -13.000 1.00 92.81 90 GLY A N 1
ATOM 732 C CA . GLY A 1 90 ? 28.796 6.473 -12.121 1.00 92.81 90 GLY A CA 1
ATOM 733 C C . GLY A 1 90 ? 28.271 6.992 -10.784 1.00 92.81 90 GLY A C 1
ATOM 734 O O . GLY A 1 90 ? 27.219 7.632 -10.736 1.00 92.81 90 GLY A O 1
ATOM 735 N N . GLY A 1 91 ? 29.002 6.714 -9.705 1.00 90.00 91 GLY A N 1
ATOM 736 C CA . GLY A 1 91 ? 28.665 7.151 -8.344 1.00 90.00 91 GLY A CA 1
ATOM 737 C C . GLY A 1 91 ? 27.703 6.221 -7.601 1.00 90.00 91 GLY A C 1
ATOM 738 O O . GLY A 1 91 ? 27.402 6.458 -6.433 1.00 90.00 91 GLY A O 1
ATOM 739 N N . LEU A 1 92 ? 27.236 5.147 -8.245 1.00 89.44 92 LEU A N 1
ATOM 740 C CA . LEU A 1 92 ? 26.317 4.167 -7.662 1.00 89.44 92 LEU A CA 1
ATOM 741 C C . LEU A 1 92 ? 26.975 2.803 -7.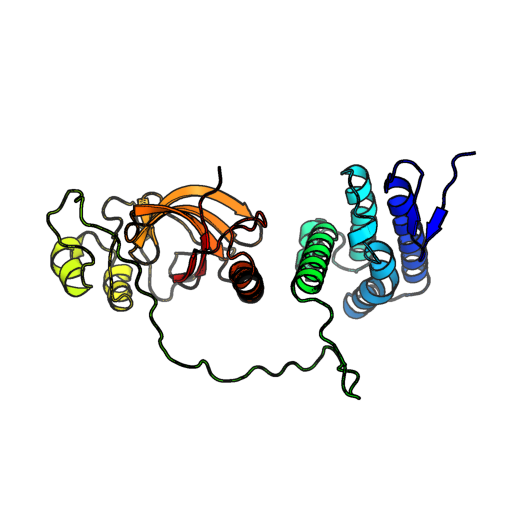389 1.00 89.44 92 LEU A C 1
ATOM 743 O O . LEU A 1 92 ? 26.296 1.869 -6.977 1.00 89.44 92 LEU A O 1
ATOM 747 N N . GLU A 1 93 ? 28.277 2.643 -7.620 1.00 83.44 93 GLU A N 1
ATOM 748 C CA . GLU A 1 93 ? 28.968 1.345 -7.638 1.00 83.44 93 GLU A CA 1
ATOM 749 C C . GLU A 1 93 ? 28.969 0.630 -6.280 1.00 83.44 93 GLU A C 1
ATOM 751 O O . GLU A 1 93 ? 28.897 -0.599 -6.234 1.00 83.44 93 GLU A O 1
ATOM 756 N N . HIS A 1 94 ? 29.039 1.406 -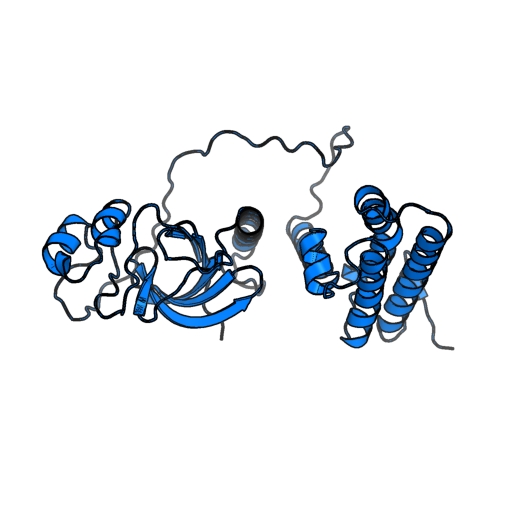5.197 1.00 86.19 94 HIS A N 1
ATOM 757 C CA . HIS A 1 94 ? 29.110 0.931 -3.813 1.00 86.19 94 HIS A CA 1
ATOM 758 C C . HIS A 1 94 ? 27.738 0.573 -3.224 1.00 86.19 94 HIS A C 1
ATOM 760 O O . HIS A 1 94 ? 27.658 -0.095 -2.195 1.00 86.19 94 HIS A O 1
ATOM 766 N N . LEU A 1 95 ? 26.656 1.011 -3.869 1.00 89.31 95 LEU A N 1
ATOM 767 C CA . LEU A 1 95 ? 25.300 0.814 -3.380 1.00 89.31 95 LEU A CA 1
ATOM 768 C C . LEU A 1 95 ? 24.794 -0.602 -3.679 1.00 89.31 95 LEU A C 1
ATOM 770 O O . LEU A 1 95 ? 25.079 -1.199 -4.729 1.00 89.31 95 LEU A O 1
ATOM 774 N N . SER A 1 96 ? 23.958 -1.127 -2.779 1.00 90.38 96 SER A N 1
ATOM 775 C CA . SER A 1 96 ? 23.280 -2.403 -3.003 1.00 90.38 96 SER A CA 1
ATOM 776 C C . SER A 1 96 ? 22.387 -2.341 -4.253 1.00 90.38 96 SER A C 1
ATOM 778 O O . SER A 1 96 ? 22.074 -1.279 -4.794 1.00 90.38 96 SER A O 1
ATOM 780 N N . CYS A 1 97 ? 21.964 -3.499 -4.768 1.00 85.06 97 CYS A N 1
ATOM 781 C CA . CYS A 1 97 ? 21.023 -3.532 -5.893 1.00 85.06 97 CYS A CA 1
ATOM 782 C C . CYS A 1 97 ? 19.750 -2.723 -5.605 1.00 85.06 97 CYS A C 1
ATOM 784 O O . CYS A 1 97 ? 19.284 -1.990 -6.474 1.00 85.06 97 CYS A O 1
ATOM 786 N N . GLU A 1 98 ? 19.196 -2.877 -4.407 1.00 85.31 98 GLU A N 1
ATOM 787 C CA . GLU A 1 98 ? 17.950 -2.234 -4.010 1.00 85.31 98 GLU A CA 1
ATOM 788 C C . GLU A 1 98 ? 18.121 -0.718 -3.863 1.00 85.31 98 GLU A C 1
ATOM 790 O O . GLU A 1 98 ? 17.316 0.049 -4.395 1.00 85.31 98 GLU A O 1
ATOM 795 N N . ASP A 1 99 ? 19.221 -0.280 -3.246 1.00 87.56 99 ASP A N 1
ATOM 796 C CA . ASP A 1 99 ? 19.528 1.142 -3.069 1.00 87.56 99 ASP A CA 1
ATOM 797 C C . ASP A 1 99 ? 19.729 1.853 -4.409 1.00 87.56 99 ASP A C 1
ATOM 799 O O . ASP A 1 99 ? 19.206 2.948 -4.609 1.00 87.56 99 ASP A O 1
ATOM 803 N N . ARG A 1 100 ? 20.398 1.206 -5.375 1.00 93.31 100 ARG A N 1
ATOM 804 C CA . ARG A 1 100 ? 20.553 1.756 -6.732 1.00 93.31 100 ARG A CA 1
ATOM 805 C C . ARG A 1 100 ? 19.215 1.973 -7.423 1.00 93.31 100 ARG A C 1
ATOM 807 O O . ARG A 1 100 ? 19.013 3.001 -8.061 1.00 93.31 100 ARG A O 1
ATOM 814 N N . LEU A 1 101 ? 18.294 1.015 -7.317 1.00 89.81 101 LEU A N 1
ATOM 815 C CA . LEU A 1 101 ? 16.958 1.164 -7.897 1.00 89.81 101 LEU A CA 1
ATOM 816 C C . LEU A 1 101 ? 16.185 2.297 -7.215 1.00 89.81 101 LEU A C 1
ATOM 818 O O . LEU A 1 101 ? 15.520 3.074 -7.902 1.00 89.81 101 LEU A O 1
ATOM 822 N N . ARG A 1 102 ? 16.317 2.432 -5.889 1.00 89.88 102 ARG A N 1
ATOM 823 C CA . ARG A 1 102 ? 15.709 3.526 -5.126 1.00 89.88 102 ARG A CA 1
ATOM 824 C C . ARG A 1 102 ? 16.226 4.889 -5.586 1.00 89.88 102 ARG A C 1
ATOM 826 O O . ARG A 1 102 ? 15.400 5.736 -5.926 1.00 89.88 102 ARG A O 1
ATOM 833 N N . GLU A 1 103 ? 17.544 5.054 -5.663 1.00 84.25 103 GLU A N 1
ATOM 834 C CA . GLU A 1 103 ? 18.222 6.293 -6.076 1.00 84.25 103 GLU A CA 1
ATOM 835 C C . GLU A 1 103 ? 17.845 6.711 -7.506 1.00 84.25 103 GLU A C 1
ATOM 837 O O . GLU A 1 103 ? 17.545 7.871 -7.801 1.00 84.25 103 GLU A O 1
ATOM 842 N N . LEU A 1 104 ? 17.762 5.728 -8.405 1.00 87.62 104 LEU A N 1
ATOM 843 C CA . LEU A 1 104 ? 17.390 5.941 -9.803 1.00 87.62 104 LEU A CA 1
ATOM 844 C C . LEU A 1 104 ? 15.882 6.121 -10.019 1.00 87.62 104 LEU A C 1
ATOM 846 O O . LEU A 1 104 ? 15.466 6.455 -11.128 1.00 87.62 104 LEU A O 1
ATOM 850 N N . GLY A 1 105 ? 15.055 5.901 -8.994 1.00 88.50 105 GLY A N 1
ATOM 851 C CA . GLY A 1 105 ? 13.599 5.940 -9.121 1.00 88.50 105 GLY A CA 1
ATOM 852 C C . GLY A 1 105 ? 13.019 4.783 -9.943 1.00 88.50 105 GLY A C 1
ATOM 853 O O . GLY A 1 105 ? 11.910 4.895 -10.457 1.00 88.50 105 GLY A O 1
ATOM 854 N N . LEU A 1 106 ? 13.738 3.666 -10.067 1.00 87.19 106 LEU A N 1
ATOM 855 C CA . LEU A 1 106 ? 13.324 2.501 -10.846 1.00 87.19 106 LEU A CA 1
ATOM 856 C C . LEU A 1 106 ? 12.575 1.470 -9.996 1.00 87.19 106 LEU A C 1
ATOM 858 O O . LEU A 1 106 ? 12.855 1.286 -8.814 1.00 87.19 106 LEU A O 1
ATOM 862 N N . PHE A 1 107 ? 11.649 0.750 -10.628 1.00 89.00 107 PHE A N 1
ATOM 863 C CA . PHE A 1 107 ? 11.115 -0.504 -10.096 1.00 89.00 107 PHE A CA 1
ATOM 864 C C . PHE A 1 107 ? 11.991 -1.686 -10.530 1.00 89.00 107 PHE A C 1
ATOM 866 O O . PHE A 1 107 ? 12.655 -1.609 -11.569 1.00 89.00 107 PHE A O 1
ATOM 873 N N . SER A 1 108 ? 11.976 -2.774 -9.751 1.00 89.94 108 SER A N 1
ATOM 874 C CA . SER A 1 108 ? 12.503 -4.065 -10.208 1.00 89.94 108 SER A CA 1
ATOM 875 C C . SER A 1 108 ? 11.712 -4.555 -11.421 1.00 89.94 108 SER A C 1
ATOM 877 O O . SER A 1 108 ? 10.545 -4.180 -11.596 1.00 89.94 108 SER A O 1
ATOM 879 N N . LEU A 1 109 ? 12.326 -5.396 -12.254 1.00 90.62 109 LEU A N 1
ATOM 880 C CA . LEU A 1 109 ? 11.620 -6.002 -13.382 1.00 90.62 109 LEU A CA 1
ATOM 881 C C . LEU A 1 109 ? 10.457 -6.869 -12.890 1.00 90.62 109 LEU A C 1
ATOM 883 O O . LEU A 1 109 ? 9.417 -6.895 -13.529 1.00 90.62 109 LEU A O 1
ATOM 887 N N . GLU A 1 110 ? 10.578 -7.517 -11.733 1.00 86.62 110 GLU A N 1
ATOM 888 C CA . GLU A 1 110 ? 9.467 -8.245 -11.105 1.00 86.62 110 GLU A CA 1
ATOM 889 C C . GLU A 1 110 ? 8.243 -7.359 -10.850 1.00 86.62 110 GLU A C 1
ATOM 891 O O . GLU A 1 110 ? 7.144 -7.668 -11.308 1.00 86.62 110 GLU A O 1
ATOM 896 N N . LYS A 1 111 ? 8.434 -6.198 -10.213 1.00 85.38 111 LYS A N 1
ATOM 897 C CA . LYS A 1 111 ? 7.340 -5.241 -9.989 1.00 85.38 111 LYS A CA 1
ATOM 898 C C . LYS A 1 111 ? 6.780 -4.698 -11.306 1.00 85.38 111 LYS A C 1
ATOM 900 O O . LYS A 1 111 ? 5.585 -4.433 -11.394 1.00 85.38 111 LYS A O 1
ATOM 905 N N . ARG A 1 112 ? 7.631 -4.517 -12.322 1.00 88.50 112 ARG A N 1
ATOM 906 C CA . ARG A 1 112 ? 7.225 -4.076 -13.667 1.00 88.50 112 ARG A CA 1
ATOM 907 C C . ARG A 1 112 ? 6.349 -5.106 -14.375 1.00 88.50 112 ARG A C 1
ATOM 909 O O . ARG A 1 112 ? 5.379 -4.701 -15.004 1.00 88.50 112 ARG A O 1
ATOM 916 N N . ARG A 1 113 ? 6.673 -6.396 -14.248 1.00 88.19 113 ARG A N 1
ATOM 917 C CA . ARG A 1 113 ? 5.881 -7.510 -14.792 1.00 88.19 113 ARG A CA 1
ATOM 918 C C . ARG A 1 113 ? 4.492 -7.545 -14.191 1.00 88.19 113 ARG A C 1
ATOM 920 O O . ARG A 1 113 ? 3.532 -7.411 -14.933 1.00 88.19 113 ARG A O 1
ATOM 927 N N . LEU A 1 114 ? 4.418 -7.530 -12.859 1.00 83.06 114 LEU A N 1
ATOM 928 C CA . LEU A 1 114 ? 3.145 -7.460 -12.144 1.00 83.06 114 LEU A CA 1
ATOM 929 C C . LEU A 1 114 ? 2.297 -6.265 -12.609 1.00 83.06 114 LEU A C 1
ATOM 931 O O . LEU A 1 114 ? 1.098 -6.382 -12.826 1.00 83.06 114 LEU A O 1
ATOM 935 N N . TRP A 1 115 ? 2.928 -5.107 -12.818 1.00 82.62 115 TRP A N 1
ATOM 936 C CA . TRP A 1 115 ? 2.259 -3.936 -13.391 1.00 82.62 115 TRP A CA 1
ATOM 937 C C . TRP A 1 115 ? 1.733 -4.175 -14.814 1.00 82.62 115 TRP A C 1
ATOM 939 O O . TRP A 1 115 ? 0.635 -3.733 -15.142 1.00 82.62 115 TRP A O 1
ATOM 949 N N . GLY A 1 116 ? 2.510 -4.848 -15.661 1.00 81.88 116 GLY A N 1
ATOM 950 C CA . GLY A 1 116 ? 2.106 -5.226 -17.015 1.00 81.88 116 GLY A CA 1
ATOM 951 C C . GLY A 1 116 ? 0.929 -6.201 -17.033 1.00 81.88 116 GLY A C 1
ATOM 952 O O . GLY A 1 116 ? 0.029 -6.029 -17.857 1.00 81.88 116 GLY A O 1
ATOM 953 N N . ASP A 1 117 ? 0.909 -7.162 -16.111 1.00 82.38 117 ASP A N 1
ATOM 954 C CA . ASP A 1 117 ? -0.177 -8.133 -15.952 1.00 82.38 117 ASP A CA 1
ATOM 955 C C . ASP A 1 117 ? -1.467 -7.434 -15.510 1.00 82.38 117 ASP A C 1
ATOM 957 O O . ASP A 1 117 ? -2.522 -7.636 -16.108 1.00 82.38 117 ASP A O 1
ATOM 961 N N . LEU A 1 118 ? -1.376 -6.515 -14.540 1.00 82.31 118 LEU A N 1
ATOM 962 C CA . LEU A 1 118 ? -2.512 -5.705 -14.085 1.00 82.31 118 LEU A CA 1
ATOM 963 C C . LEU A 1 118 ? -3.084 -4.811 -15.197 1.00 82.31 118 LEU A C 1
ATOM 965 O O . LEU A 1 118 ? -4.302 -4.676 -15.315 1.00 82.31 118 LEU A O 1
ATOM 969 N N . ILE A 1 119 ? -2.226 -4.211 -16.032 1.00 77.69 119 ILE A N 1
ATOM 970 C CA . ILE A 1 119 ? -2.672 -3.418 -17.188 1.00 77.69 119 ILE A CA 1
ATOM 971 C C . ILE A 1 119 ? -3.405 -4.305 -18.197 1.00 77.69 119 ILE A C 1
ATOM 973 O O . ILE A 1 119 ? -4.468 -3.916 -18.682 1.00 77.69 119 ILE A O 1
ATOM 977 N N . ALA A 1 120 ? -2.859 -5.479 -18.515 1.00 76.00 120 ALA A N 1
ATOM 978 C CA . ALA A 1 120 ? -3.488 -6.399 -19.455 1.00 76.00 120 ALA A CA 1
ATOM 979 C C . ALA A 1 120 ? -4.831 -6.908 -18.919 1.00 76.00 120 ALA A C 1
ATOM 981 O O . ALA A 1 120 ? -5.829 -6.844 -19.631 1.00 76.00 120 ALA A O 1
ATOM 982 N N . ALA A 1 121 ? -4.893 -7.310 -17.646 1.00 78.94 121 ALA A N 1
ATOM 983 C CA . ALA A 1 121 ? -6.138 -7.683 -16.982 1.00 78.94 121 ALA A CA 1
ATOM 984 C C . ALA A 1 121 ? -7.174 -6.552 -17.063 1.00 78.94 121 ALA A C 1
ATOM 986 O O . ALA A 1 121 ? -8.313 -6.778 -17.465 1.00 78.94 121 ALA A O 1
ATOM 987 N N . PHE A 1 122 ? -6.775 -5.308 -16.784 1.00 76.19 122 PHE A N 1
ATOM 988 C CA . PHE A 1 122 ? -7.659 -4.152 -16.924 1.00 76.19 122 PHE A CA 1
ATOM 989 C C . PHE A 1 122 ? -8.182 -3.971 -18.359 1.00 76.19 122 PHE A C 1
ATOM 991 O O . PHE A 1 122 ? -9.371 -3.700 -18.543 1.00 76.19 122 PHE A O 1
ATOM 998 N N . GLN A 1 123 ? -7.321 -4.130 -19.370 1.00 73.38 123 GLN A N 1
ATOM 999 C CA . GLN A 1 123 ? -7.701 -4.044 -20.784 1.00 73.38 123 GLN A CA 1
ATOM 1000 C C . GLN A 1 123 ? -8.687 -5.151 -21.175 1.00 73.38 123 GLN A C 1
ATOM 1002 O O . GLN A 1 123 ? -9.723 -4.847 -21.767 1.00 73.38 123 GLN A O 1
ATOM 1007 N N . TYR A 1 124 ? -8.426 -6.402 -20.783 1.00 73.00 124 TYR A N 1
ATOM 1008 C CA . TYR A 1 124 ? -9.340 -7.525 -21.014 1.00 73.00 124 TYR A CA 1
ATOM 1009 C C . TYR A 1 124 ? -10.698 -7.288 -20.360 1.00 73.00 124 TYR A C 1
ATOM 1011 O O . TYR A 1 124 ? -11.732 -7.412 -21.012 1.00 73.00 124 TYR A O 1
ATOM 1019 N N . LEU A 1 125 ? -10.701 -6.846 -19.103 1.00 71.25 125 LEU A N 1
ATOM 1020 C CA . LEU A 1 125 ? -11.929 -6.566 -18.368 1.00 71.25 125 LEU A CA 1
ATOM 1021 C C . LEU A 1 125 ? -12.714 -5.398 -18.977 1.00 71.25 125 LEU A C 1
ATOM 1023 O O . LEU A 1 125 ? -13.936 -5.344 -18.843 1.00 71.25 125 LEU A O 1
ATOM 1027 N N . LYS A 1 126 ? -12.052 -4.397 -19.576 1.00 70.44 126 LYS A N 1
ATOM 1028 C CA . LYS A 1 126 ? -12.701 -3.242 -20.235 1.00 70.44 126 LYS A CA 1
ATOM 1029 C C . LYS A 1 126 ? -13.193 -3.547 -21.653 1.00 70.44 126 LYS A C 1
ATOM 1031 O O . LYS A 1 126 ? -14.077 -2.822 -22.104 1.00 70.44 126 LYS A O 1
ATOM 1036 N N . GLY A 1 127 ? -12.702 -4.612 -22.290 1.00 49.12 127 GLY A N 1
ATOM 1037 C CA . GLY A 1 127 ? -12.953 -4.919 -23.697 1.00 49.12 127 GLY A CA 1
ATOM 1038 C C . GLY A 1 127 ? -12.320 -3.883 -24.642 1.00 49.12 127 GLY A C 1
ATOM 1039 O O . GLY A 1 127 ? -11.968 -2.778 -24.217 1.00 49.12 127 GLY A O 1
ATOM 1040 N N . PRO A 1 128 ? -12.163 -4.196 -25.941 1.00 56.00 128 PRO A N 1
ATOM 1041 C CA . PRO A 1 128 ? -11.771 -3.201 -26.926 1.00 56.00 128 PRO A CA 1
ATOM 1042 C C . PRO A 1 128 ? -12.943 -2.232 -27.091 1.00 56.00 128 PRO A C 1
ATOM 1044 O O . PRO A 1 128 ? -13.937 -2.537 -27.747 1.00 56.00 128 PRO A O 1
ATOM 1047 N N . THR A 1 129 ? -12.859 -1.058 -26.473 1.00 52.50 129 THR A N 1
ATOM 1048 C CA . THR A 1 129 ? -13.763 0.049 -26.789 1.00 52.50 129 THR A CA 1
ATOM 1049 C C . THR A 1 129 ? -13.703 0.286 -28.296 1.00 52.50 129 THR A C 1
ATOM 1051 O O . THR A 1 129 ? -12.650 0.644 -28.830 1.00 52.50 129 THR A O 1
ATOM 1054 N N . GLY A 1 130 ? -14.811 0.024 -28.989 1.00 44.03 130 GLY A N 1
ATOM 1055 C CA . GLY A 1 130 ? -14.934 0.286 -30.412 1.00 44.03 130 GLY A CA 1
ATOM 1056 C C . GLY A 1 130 ? -14.614 1.746 -30.732 1.00 44.03 130 GLY A C 1
ATOM 1057 O O . GLY A 1 130 ? -15.085 2.650 -30.052 1.00 44.03 130 GLY A O 1
ATOM 1058 N N . LYS A 1 131 ? -13.845 1.921 -31.811 1.00 35.38 131 LYS A N 1
ATOM 1059 C CA . LYS A 1 131 ? -13.581 3.166 -32.547 1.00 35.38 131 LYS A CA 1
ATOM 1060 C C . LYS A 1 131 ? -12.819 4.250 -31.773 1.00 35.38 131 LYS A C 1
ATOM 1062 O O . LYS A 1 131 ? -13.384 5.099 -31.096 1.00 35.38 131 LYS A O 1
ATOM 1067 N N . MET A 1 132 ? -11.509 4.288 -32.029 1.00 36.03 132 MET A N 1
ATOM 1068 C CA . MET A 1 132 ? -10.797 5.561 -32.103 1.00 36.03 132 MET A CA 1
ATOM 1069 C C . MET A 1 132 ? -11.424 6.387 -33.232 1.00 36.03 132 MET A C 1
ATOM 1071 O O . MET A 1 132 ? -11.218 6.076 -34.405 1.00 36.03 132 MET A O 1
ATOM 1075 N N . GLU A 1 133 ? -12.173 7.432 -32.898 1.00 31.41 133 GLU A N 1
ATOM 1076 C CA . GLU A 1 133 ? -12.335 8.553 -33.818 1.00 31.41 133 GLU A CA 1
ATOM 1077 C C . GLU A 1 133 ? -11.096 9.446 -33.697 1.00 31.41 133 GLU A C 1
ATOM 1079 O O . GLU A 1 133 ? -10.861 10.114 -32.697 1.00 31.41 133 GLU A O 1
ATOM 1084 N N . ASN A 1 134 ? -10.261 9.330 -34.728 1.00 31.94 134 ASN A N 1
ATOM 1085 C CA . ASN A 1 134 ? -9.362 10.326 -35.300 1.00 31.94 134 ASN A CA 1
ATOM 1086 C C . ASN A 1 134 ? -8.638 11.299 -34.350 1.00 31.94 134 ASN A C 1
ATOM 1088 O O . ASN A 1 134 ? -9.131 12.368 -34.012 1.00 31.94 134 ASN A O 1
ATOM 1092 N N . GLY A 1 135 ? -7.338 11.035 -34.182 1.00 38.56 135 GLY A N 1
ATOM 1093 C CA . GLY A 1 135 ? -6.379 12.037 -34.644 1.00 38.56 135 GLY A CA 1
ATOM 1094 C C . GLY A 1 135 ? -5.752 12.969 -33.614 1.00 38.56 135 GLY A C 1
ATOM 1095 O O . GLY A 1 135 ? -5.602 14.142 -33.916 1.00 38.56 135 GLY A O 1
ATOM 1096 N N . THR A 1 136 ? -5.228 12.443 -32.504 1.00 27.30 136 THR A N 1
ATOM 1097 C CA . THR A 1 136 ? -4.018 13.025 -31.898 1.00 27.30 136 THR A CA 1
ATOM 1098 C C . THR A 1 136 ? -3.170 11.909 -31.299 1.00 27.30 136 THR A C 1
ATOM 1100 O O . THR A 1 136 ? -3.607 11.201 -30.394 1.00 27.30 136 THR A O 1
ATOM 1103 N N . ARG A 1 137 ? -1.937 11.729 -31.794 1.00 35.75 137 ARG A N 1
ATOM 1104 C CA . ARG A 1 137 ? -0.894 10.983 -31.073 1.00 35.75 137 ARG A CA 1
ATOM 1105 C C . ARG A 1 137 ? -0.644 11.722 -29.756 1.00 35.75 137 ARG A C 1
ATOM 1107 O O . ARG A 1 137 ? 0.124 12.678 -29.721 1.00 35.75 137 ARG A O 1
ATOM 1114 N N . GLY A 1 138 ? -1.339 11.315 -28.700 1.00 26.61 138 GLY A N 1
ATOM 1115 C CA . GLY A 1 138 ? -1.137 11.835 -27.358 1.00 26.61 138 GLY A CA 1
ATOM 1116 C C . GLY A 1 138 ? 0.217 11.378 -26.836 1.00 26.61 138 GLY A C 1
ATOM 1117 O O . GLY A 1 138 ? 0.386 10.222 -26.450 1.00 26.61 138 GLY A O 1
ATOM 1118 N N . ASN A 1 139 ? 1.189 12.287 -26.847 1.00 26.17 139 ASN A N 1
ATOM 1119 C CA . ASN A 1 139 ? 2.383 12.172 -26.027 1.00 26.17 139 ASN A CA 1
ATOM 1120 C C . ASN A 1 139 ? 1.958 11.944 -24.570 1.00 26.17 139 ASN A C 1
ATOM 1122 O O . ASN A 1 139 ? 1.085 12.634 -24.051 1.00 26.17 139 ASN A O 1
ATOM 1126 N N . PHE A 1 140 ? 2.612 11.004 -23.893 1.00 32.38 140 PHE A N 1
ATOM 1127 C CA . PHE A 1 140 ? 2.385 10.669 -22.482 1.00 32.38 140 PHE A CA 1
ATOM 1128 C C . PHE A 1 140 ? 2.885 11.763 -21.503 1.00 32.38 140 PHE A C 1
ATOM 1130 O O . PHE A 1 140 ? 3.302 11.459 -20.388 1.00 32.38 140 PHE A O 1
ATOM 1137 N N . SER A 1 141 ? 2.885 13.034 -21.918 1.00 28.67 141 SER A N 1
ATOM 1138 C CA . SER A 1 141 ? 3.468 14.163 -21.183 1.00 28.67 141 SER A CA 1
ATOM 1139 C C . SER A 1 141 ? 2.464 15.203 -20.688 1.00 28.67 141 SER A C 1
ATOM 1141 O O . SER A 1 141 ? 2.889 16.160 -20.054 1.00 28.67 141 SER A O 1
ATOM 1143 N N . GLU A 1 142 ? 1.159 15.052 -20.916 1.00 32.44 142 GLU A N 1
ATOM 1144 C CA . GLU A 1 142 ? 0.203 16.086 -20.504 1.00 32.44 142 GLU A CA 1
ATOM 1145 C C . GLU A 1 142 ? -1.148 15.476 -20.115 1.00 32.44 142 GLU A C 1
ATOM 1147 O O . GLU A 1 142 ? -2.086 15.401 -20.899 1.00 32.44 142 GLU A O 1
ATOM 1152 N N . PHE A 1 143 ? -1.238 14.994 -18.875 1.00 26.27 143 PHE A N 1
ATOM 1153 C CA . PHE A 1 143 ? -2.522 14.860 -18.192 1.00 26.27 143 PHE A CA 1
ATOM 1154 C C . PHE A 1 143 ? -2.575 15.938 -17.116 1.00 26.27 143 PHE A C 1
ATOM 1156 O O . PHE A 1 143 ? -2.080 15.767 -16.001 1.00 26.27 143 PHE A O 1
ATOM 1163 N N . SER A 1 144 ? -3.130 17.083 -17.499 1.00 25.94 144 SER A N 1
ATOM 1164 C CA . SER A 1 144 ? -3.418 18.199 -16.609 1.00 25.94 144 SER A CA 1
ATOM 1165 C C . SER A 1 144 ? -4.432 17.759 -15.552 1.00 25.94 144 SER A C 1
ATOM 1167 O O . SER A 1 144 ? -5.523 17.284 -15.867 1.00 25.94 144 SER A O 1
ATOM 1169 N N . LEU A 1 145 ? -4.037 17.897 -14.288 1.00 28.91 145 LEU A N 1
ATOM 1170 C CA . LEU A 1 145 ? -4.881 17.722 -13.107 1.00 28.91 145 LEU A CA 1
ATOM 1171 C C . LEU A 1 145 ? -6.098 18.663 -13.173 1.00 28.91 145 LEU A C 1
ATOM 1173 O O . LEU A 1 145 ? -5.911 19.861 -13.394 1.00 28.91 145 LEU A O 1
ATOM 1177 N N . PRO A 1 146 ? -7.324 18.194 -12.891 1.00 27.77 146 PRO A N 1
ATOM 1178 C CA . PRO A 1 146 ? -8.398 19.087 -12.489 1.00 27.77 146 PRO A CA 1
ATOM 1179 C C . PRO A 1 146 ? -8.105 19.617 -11.079 1.00 27.77 146 PRO A C 1
ATOM 1181 O O . PRO A 1 146 ? -8.006 18.849 -10.120 1.00 27.77 146 PRO A O 1
ATOM 1184 N N . ASN A 1 147 ? -7.980 20.937 -10.953 1.00 26.48 147 ASN A N 1
ATOM 1185 C CA . ASN A 1 147 ? -7.971 21.647 -9.675 1.00 26.48 147 ASN A CA 1
ATOM 1186 C C . ASN A 1 147 ? -9.409 21.785 -9.163 1.00 26.48 147 ASN A C 1
ATOM 1188 O O . ASN A 1 147 ? -10.007 22.847 -9.300 1.00 26.48 147 ASN A O 1
ATOM 1192 N N . SER A 1 148 ? -9.999 20.706 -8.656 1.00 28.53 148 SER A N 1
ATOM 1193 C CA . SER A 1 148 ? -11.087 20.727 -7.660 1.00 28.53 148 SER A CA 1
ATOM 1194 C C . SER A 1 148 ? -11.651 19.324 -7.455 1.00 28.53 148 SER A C 1
ATOM 1196 O O . SER A 1 148 ? -11.901 18.577 -8.400 1.00 28.53 148 SER A O 1
ATOM 1198 N N . LEU A 1 149 ? -11.829 18.977 -6.183 1.00 26.5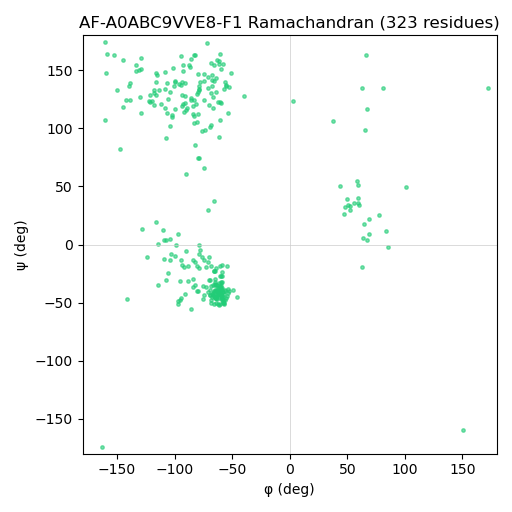8 149 LEU A N 1
ATOM 1199 C CA . LEU A 1 149 ? -12.612 17.835 -5.725 1.00 26.58 149 LEU A CA 1
ATOM 1200 C C . LEU A 1 149 ? -14.100 18.226 -5.783 1.00 26.58 149 LEU A C 1
ATOM 1202 O O . LEU A 1 149 ? -14.416 19.334 -5.347 1.00 26.58 149 LEU A O 1
ATOM 1206 N N . PRO A 1 150 ? -15.018 17.370 -6.263 1.00 28.11 150 PRO A N 1
ATOM 1207 C CA . PRO A 1 150 ? -16.434 17.563 -6.005 1.00 28.11 150 PRO A CA 1
ATOM 1208 C C . PRO A 1 150 ? -16.768 17.086 -4.590 1.00 28.11 150 PRO A C 1
ATOM 1210 O O . PRO A 1 150 ? -16.357 16.002 -4.168 1.00 28.11 150 PRO A O 1
ATOM 1213 N N . GLU A 1 151 ? -17.524 17.917 -3.883 1.00 25.09 151 GLU A N 1
ATOM 1214 C CA . GLU A 1 151 ? -18.184 17.593 -2.626 1.00 25.09 151 GLU A CA 1
ATOM 1215 C C . GLU A 1 151 ? -19.407 16.680 -2.853 1.00 25.09 151 GLU A C 1
ATOM 1217 O O . GLU A 1 151 ? -20.155 16.845 -3.814 1.00 25.09 151 GLU A O 1
ATOM 1222 N N . THR A 1 152 ? -19.532 15.737 -1.913 1.00 28.20 152 THR A N 1
ATOM 1223 C CA . THR A 1 152 ? -20.716 15.068 -1.334 1.00 28.20 152 THR A CA 1
ATOM 1224 C C . THR A 1 152 ? -21.698 14.191 -2.139 1.00 28.20 152 THR A C 1
ATOM 1226 O O . THR A 1 152 ? -22.243 14.533 -3.180 1.00 28.20 152 THR A O 1
ATOM 1229 N N . ASP A 1 153 ? -21.979 13.061 -1.465 1.00 26.06 153 ASP A N 1
ATOM 1230 C CA . ASP A 1 153 ? -23.225 12.294 -1.322 1.00 26.06 153 ASP A CA 1
ATOM 1231 C C . ASP A 1 153 ? -23.856 11.552 -2.510 1.00 26.06 153 ASP A C 1
ATOM 1233 O O . ASP A 1 153 ? -24.437 12.145 -3.407 1.00 26.06 153 ASP A O 1
ATOM 1237 N N . THR A 1 154 ? -23.929 10.212 -2.396 1.00 26.88 154 THR A N 1
ATOM 1238 C CA . THR A 1 154 ? -25.211 9.480 -2.256 1.00 26.88 154 THR A CA 1
ATOM 1239 C C . THR A 1 154 ? -24.996 8.063 -1.681 1.00 26.88 154 THR A C 1
ATOM 1241 O O . THR A 1 154 ? -24.510 7.152 -2.342 1.00 26.88 154 THR A O 1
ATOM 1244 N N . ARG A 1 155 ? -25.397 7.912 -0.416 1.00 26.19 155 ARG A N 1
ATOM 1245 C CA . ARG A 1 155 ? -26.088 6.792 0.257 1.00 26.19 155 ARG A CA 1
ATOM 1246 C C . ARG A 1 155 ? -26.392 5.509 -0.556 1.00 26.19 155 ARG A C 1
ATOM 1248 O O . ARG A 1 155 ? -27.234 5.522 -1.447 1.00 26.19 155 ARG A O 1
ATOM 1255 N N . ALA A 1 156 ? -25.906 4.367 -0.065 1.00 25.11 156 ALA A N 1
ATOM 1256 C CA . ALA A 1 156 ? -26.629 3.091 -0.111 1.00 25.11 156 ALA A CA 1
ATOM 1257 C C . ALA A 1 156 ? -26.635 2.496 1.306 1.00 25.11 156 ALA A C 1
ATOM 1259 O O . ALA A 1 156 ? -25.589 2.211 1.881 1.00 25.11 156 ALA A O 1
ATOM 1260 N N . GLN A 1 157 ? -27.825 2.422 1.905 1.00 26.52 157 GLN A N 1
ATOM 1261 C CA . GLN A 1 157 ? -28.044 1.870 3.238 1.00 26.52 157 GLN A CA 1
ATOM 1262 C C . GLN A 1 157 ? -28.179 0.352 3.155 1.00 26.52 157 GLN A C 1
ATOM 1264 O O . GLN A 1 157 ? -29.157 -0.148 2.604 1.00 26.52 157 GLN A O 1
ATOM 1269 N N . THR A 1 158 ? -27.282 -0.357 3.820 1.00 25.03 158 THR A N 1
ATOM 1270 C CA . THR A 1 158 ? -27.531 -1.712 4.314 1.00 25.03 158 THR A CA 1
ATOM 1271 C C . THR A 1 158 ? -27.419 -1.638 5.831 1.00 25.03 158 THR A C 1
ATOM 1273 O O . THR A 1 158 ? -26.419 -1.162 6.358 1.00 25.03 158 THR A O 1
ATOM 1276 N N . LYS A 1 159 ? -28.501 -1.991 6.533 1.00 31.23 159 LYS A N 1
ATOM 1277 C CA . LYS A 1 159 ? -28.584 -1.969 8.002 1.00 31.23 159 LYS A CA 1
ATOM 1278 C C . LYS A 1 159 ? -27.732 -3.098 8.593 1.00 31.23 159 LYS A C 1
ATOM 1280 O O . LYS A 1 159 ? -27.939 -4.235 8.176 1.00 31.23 159 LYS A O 1
ATOM 1285 N N . PRO A 1 160 ? -26.926 -2.828 9.630 1.00 30.64 160 PRO A N 1
ATOM 1286 C CA . PRO A 1 160 ? -26.537 -3.856 10.586 1.00 30.64 160 PRO A CA 1
ATOM 1287 C C . PRO A 1 160 ? -27.373 -3.756 11.865 1.00 30.64 160 PRO A C 1
ATOM 1289 O O . PRO A 1 160 ? -27.670 -2.674 12.373 1.00 30.64 160 PRO A O 1
ATOM 1292 N N . SER A 1 161 ? -27.786 -4.936 12.304 1.00 28.31 161 SER A N 1
ATOM 1293 C CA . SER A 1 161 ? -28.545 -5.294 13.495 1.00 28.31 161 SER A CA 1
ATOM 1294 C C . SER A 1 161 ? -27.823 -4.977 14.809 1.00 28.31 161 SER A C 1
ATOM 1296 O O . SER A 1 161 ? -26.606 -4.845 14.854 1.00 28.31 161 SER A O 1
ATOM 1298 N N . GLU A 1 162 ? -28.625 -4.862 15.867 1.00 35.72 162 GLU A N 1
ATOM 1299 C CA . GLU A 1 162 ? -28.259 -4.526 17.245 1.00 35.72 162 GLU A CA 1
ATOM 1300 C C . GLU A 1 162 ? -27.375 -5.575 17.953 1.00 35.72 162 GLU A C 1
ATOM 1302 O O . GLU A 1 162 ? -27.522 -6.770 17.702 1.00 35.72 162 GLU A O 1
ATOM 1307 N N . LEU A 1 163 ? -26.608 -5.071 18.941 1.00 38.66 163 LEU A N 1
ATOM 1308 C CA . LEU A 1 163 ? -25.927 -5.745 20.073 1.00 38.66 163 LEU A CA 1
ATOM 1309 C C . LEU A 1 163 ? -24.572 -6.420 19.738 1.00 38.66 163 LEU A C 1
ATOM 1311 O O . LEU A 1 163 ? -24.439 -7.071 18.716 1.00 38.66 163 LEU A O 1
ATOM 1315 N N . GLU A 1 164 ? -23.489 -6.275 20.517 1.00 32.91 164 GLU A N 1
ATOM 1316 C CA . GLU A 1 164 ? -23.359 -6.152 21.977 1.00 32.91 164 GLU A CA 1
ATOM 1317 C C . GLU A 1 164 ? -22.227 -5.209 22.445 1.00 32.91 164 GLU A C 1
ATOM 1319 O O . GLU A 1 164 ? -21.260 -4.914 21.752 1.00 32.91 164 GLU A O 1
ATOM 1324 N N . SER A 1 165 ? -22.400 -4.761 23.687 1.00 41.53 165 SER A N 1
ATOM 1325 C CA . SER A 1 165 ? -21.581 -3.882 24.518 1.00 41.53 165 SER A CA 1
ATOM 1326 C C . SER A 1 165 ? -20.273 -4.494 25.027 1.00 41.53 165 SER A C 1
ATOM 1328 O O . SER A 1 165 ? -20.281 -5.615 25.535 1.00 41.53 165 SER A O 1
ATOM 1330 N N . THR A 1 166 ? -19.217 -3.681 25.113 1.00 33.22 166 THR A N 1
ATOM 1331 C CA . THR A 1 166 ? -18.069 -3.940 25.996 1.00 33.22 166 THR A CA 1
ATOM 1332 C C . THR A 1 166 ? -17.835 -2.800 27.008 1.00 33.22 166 THR A C 1
ATOM 1334 O O . THR A 1 166 ? -17.665 -1.628 26.680 1.00 33.22 166 THR A O 1
ATOM 1337 N N . SER A 1 167 ? -17.870 -3.209 28.281 1.00 41.06 167 SER A N 1
ATOM 1338 C CA . SER A 1 167 ? -17.217 -2.690 29.503 1.00 41.06 167 SER A CA 1
ATOM 1339 C C . SER A 1 167 ? -17.503 -1.290 30.055 1.00 41.06 167 SER A C 1
ATOM 1341 O O . SER A 1 167 ? -17.271 -1.072 31.242 1.00 41.06 167 SER A O 1
ATOM 1343 N N . ILE A 1 168 ? -18.040 -0.347 29.289 1.00 53.09 168 ILE A N 1
ATOM 1344 C CA . ILE A 1 168 ? -18.504 0.942 29.823 1.00 53.09 168 ILE A CA 1
ATOM 1345 C C . ILE A 1 168 ? -19.813 1.223 29.101 1.00 53.09 168 ILE A C 1
ATOM 1347 O O . ILE A 1 168 ? -19.831 1.181 27.880 1.00 53.09 168 ILE A O 1
ATOM 1351 N N . GLY A 1 169 ? -20.915 1.449 29.824 1.00 58.56 169 GLY A N 1
ATOM 1352 C CA . GLY A 1 169 ? -22.272 1.634 29.273 1.00 58.56 169 GLY A CA 1
ATOM 1353 C C . GLY A 1 169 ? -22.466 2.896 28.416 1.00 58.56 169 GLY A C 1
ATOM 1354 O O . GLY A 1 169 ? -23.497 3.557 28.505 1.00 58.56 169 GLY A O 1
ATOM 1355 N N . VAL A 1 170 ? -21.460 3.273 27.632 1.00 71.69 170 VAL A N 1
ATOM 1356 C CA . VAL A 1 170 ? -21.453 4.380 26.690 1.00 71.69 170 VAL A CA 1
ATOM 1357 C C . VAL A 1 170 ? -22.039 3.885 25.377 1.00 71.69 170 VAL A C 1
ATOM 1359 O O . VAL A 1 170 ? -21.602 2.889 24.806 1.00 71.69 170 VAL A O 1
ATOM 1362 N N . LYS A 1 171 ? -23.049 4.603 24.896 1.00 85.69 171 LYS A N 1
ATOM 1363 C CA . LYS A 1 171 ? -23.655 4.362 23.592 1.00 85.69 171 LYS A CA 1
ATOM 1364 C C . LYS A 1 171 ? -22.656 4.729 22.486 1.00 85.69 171 LYS A C 1
ATOM 1366 O O . LYS A 1 171 ? -22.102 5.824 22.515 1.00 85.69 171 LYS A O 1
ATOM 1371 N N . LEU A 1 172 ? -22.456 3.831 21.522 1.00 90.25 172 LEU A N 1
ATOM 1372 C CA . LEU A 1 172 ? -21.640 4.064 20.326 1.00 90.25 172 LEU A CA 1
ATOM 1373 C C . LEU A 1 172 ? -22.526 4.371 19.095 1.00 90.25 172 LEU A C 1
ATOM 1375 O O . LEU A 1 172 ? -23.668 3.899 19.049 1.00 90.25 172 LEU A O 1
ATOM 1379 N N . PRO A 1 173 ? -22.032 5.143 18.107 1.00 94.31 173 PRO A N 1
ATOM 1380 C CA . PRO A 1 173 ? -20.794 5.921 18.169 1.00 94.31 173 PRO A CA 1
ATOM 1381 C C . PRO A 1 173 ? -20.926 7.074 19.168 1.00 94.31 173 PRO A C 1
ATOM 1383 O O . PRO A 1 173 ? -21.999 7.659 19.308 1.00 94.31 173 PRO A O 1
ATOM 1386 N N . MET A 1 174 ? -19.833 7.405 19.852 1.00 94.31 174 MET A N 1
ATOM 1387 C CA . MET A 1 174 ? -19.792 8.561 20.750 1.00 94.31 174 MET A CA 1
ATOM 1388 C C . MET A 1 174 ? -19.280 9.804 20.018 1.00 94.31 174 MET A C 1
ATOM 1390 O O . MET A 1 174 ? -18.535 9.715 19.040 1.00 94.31 174 MET A O 1
ATOM 1394 N N . THR A 1 175 ? -19.662 10.976 20.511 1.00 95.75 175 THR A N 1
ATOM 1395 C CA . THR A 1 175 ? -19.158 12.268 20.030 1.00 95.75 175 THR A CA 1
ATOM 1396 C C . THR A 1 175 ? -17.850 12.655 20.725 1.00 95.75 175 THR A C 1
ATOM 1398 O O . THR A 1 175 ? -17.562 12.213 21.841 1.00 95.75 175 THR A O 1
ATOM 1401 N N . ALA A 1 176 ? -17.072 13.557 20.115 1.00 95.19 176 ALA A N 1
ATOM 1402 C CA . ALA A 1 176 ? -15.864 14.124 20.725 1.00 95.19 176 ALA A CA 1
ATOM 1403 C C . ALA A 1 176 ? -16.120 14.718 22.122 1.00 95.19 176 ALA A C 1
ATOM 1405 O O . ALA A 1 176 ? -15.329 14.520 23.045 1.00 95.19 176 ALA A O 1
ATOM 1406 N N . SER A 1 177 ? -17.251 15.404 22.308 1.00 94.62 177 SER A N 1
ATOM 1407 C CA . SER A 1 177 ? -17.629 15.986 23.598 1.00 94.62 177 SER A CA 1
ATOM 1408 C C . SER A 1 177 ? -17.894 14.926 24.670 1.00 94.62 177 SER A C 1
ATOM 1410 O O . SER A 1 177 ? -17.486 15.111 25.815 1.00 94.62 177 SER A O 1
ATOM 1412 N N . GLU A 1 178 ? -18.539 13.812 24.324 1.00 94.38 178 GLU A N 1
ATOM 1413 C CA . GLU A 1 178 ? -18.782 12.699 25.252 1.00 94.38 178 GLU A CA 1
ATOM 1414 C C . GLU A 1 178 ? -17.487 11.967 25.604 1.00 94.38 178 GLU A C 1
ATOM 1416 O O . GLU A 1 178 ? -17.235 11.698 26.782 1.00 94.38 178 GLU A O 1
ATOM 1421 N N . ALA A 1 179 ? -16.632 11.713 24.610 1.00 94.94 179 ALA A N 1
ATOM 1422 C CA . ALA A 1 179 ? -15.326 11.101 24.821 1.00 94.94 179 ALA A CA 1
ATOM 1423 C C . ALA A 1 179 ? -14.458 11.949 25.764 1.00 94.94 179 ALA A C 1
ATOM 1425 O O . ALA A 1 179 ? -13.912 11.438 26.740 1.00 94.94 179 ALA A O 1
ATOM 1426 N N . LEU A 1 180 ? -14.397 13.265 25.542 1.00 95.44 180 LEU A N 1
ATOM 1427 C CA . LEU A 1 180 ? -13.667 14.186 26.414 1.00 95.44 180 LEU A CA 1
ATOM 1428 C C . LEU A 1 180 ? -14.312 14.350 27.787 1.00 95.44 180 LEU A C 1
ATOM 1430 O O . LEU A 1 180 ? -13.604 14.580 28.759 1.00 95.44 180 LEU A O 1
ATOM 1434 N N . LYS A 1 181 ? -15.633 14.236 27.914 1.00 94.69 181 LYS A N 1
ATOM 1435 C CA . LYS A 1 181 ? -16.291 14.298 29.224 1.00 94.69 181 LYS A CA 1
ATOM 1436 C C . LYS A 1 181 ? -15.925 13.094 30.093 1.00 94.69 181 LYS A C 1
ATOM 1438 O O . LYS A 1 181 ? -15.687 13.261 31.286 1.00 94.69 181 LYS A O 1
ATOM 1443 N N . ASN A 1 182 ? -15.881 11.905 29.497 1.00 93.25 182 ASN A N 1
ATOM 1444 C CA . ASN A 1 182 ? -15.745 10.650 30.235 1.00 93.25 182 ASN A CA 1
ATOM 1445 C C . ASN A 1 182 ? -14.290 10.159 30.333 1.00 93.25 182 ASN A C 1
ATOM 1447 O O . ASN A 1 182 ? -13.919 9.543 31.329 1.00 93.25 182 ASN A O 1
ATOM 1451 N N . PHE A 1 183 ? -13.456 10.445 29.328 1.00 95.31 183 PHE A N 1
ATOM 1452 C CA . PHE A 1 183 ? -12.145 9.806 29.152 1.00 95.31 183 PHE A CA 1
ATOM 1453 C C . PHE A 1 183 ? -10.979 10.783 28.976 1.00 95.31 183 PHE A C 1
ATOM 1455 O O . PHE A 1 183 ? -9.884 10.357 28.623 1.00 95.31 183 PHE A O 1
ATOM 1462 N N . ARG A 1 184 ? -11.160 12.083 29.261 1.00 93.75 184 ARG A N 1
ATOM 1463 C CA . ARG A 1 184 ? -10.126 13.116 29.039 1.00 93.75 184 ARG A CA 1
ATOM 1464 C C . ARG A 1 184 ? -8.733 12.734 29.526 1.00 93.75 184 ARG A C 1
ATOM 1466 O O . ARG A 1 184 ? -7.761 12.954 28.820 1.00 93.75 184 ARG A O 1
ATOM 1473 N N . ASN A 1 185 ? -8.658 12.186 30.737 1.00 92.88 185 ASN A N 1
ATOM 1474 C CA . ASN A 1 185 ? -7.397 11.900 31.420 1.00 92.88 185 ASN A CA 1
ATOM 1475 C C . ASN A 1 185 ? -6.685 10.652 30.873 1.00 92.88 185 ASN A C 1
ATOM 1477 O O . ASN A 1 185 ? -5.549 10.399 31.250 1.00 92.88 185 ASN A O 1
ATOM 1481 N N . GLN A 1 186 ? -7.360 9.869 30.029 1.00 93.31 186 GLN A N 1
ATOM 1482 C CA . GLN A 1 186 ? -6.821 8.674 29.374 1.00 93.31 186 GLN A CA 1
ATOM 1483 C C . GLN A 1 186 ? -6.459 8.938 27.902 1.00 93.31 186 GLN A C 1
ATOM 1485 O O . GLN A 1 186 ? -5.855 8.090 27.254 1.00 93.31 186 GLN A O 1
ATOM 1490 N N . LEU A 1 187 ? -6.828 10.109 27.373 1.00 94.31 187 LEU A N 1
ATOM 1491 C CA . LEU A 1 187 ? -6.464 10.565 26.036 1.00 94.31 187 LEU A CA 1
ATOM 1492 C C . LEU A 1 187 ? -5.234 11.470 26.117 1.00 94.31 187 LEU A C 1
ATOM 1494 O O . LEU A 1 187 ? -5.159 12.368 26.964 1.00 94.31 187 LEU A O 1
ATOM 1498 N N . THR A 1 188 ? -4.308 11.289 25.183 1.00 94.50 188 THR A N 1
ATOM 1499 C CA . THR A 1 188 ? -3.137 12.161 25.035 1.00 94.50 188 THR A CA 1
ATOM 1500 C C . THR A 1 188 ? -3.564 13.598 24.721 1.00 94.50 188 THR A C 1
ATOM 1502 O O . THR A 1 188 ? -4.650 13.857 24.192 1.00 94.50 188 THR A O 1
ATOM 1505 N N . VAL A 1 189 ? -2.691 14.571 24.996 1.00 92.56 189 VAL A N 1
ATOM 1506 C CA . VAL A 1 189 ? -2.968 15.988 24.679 1.00 92.56 189 VAL A CA 1
ATOM 1507 C C . VAL A 1 189 ? -3.209 16.189 23.178 1.00 92.56 189 VAL A C 1
ATOM 1509 O O . VAL A 1 189 ? -4.005 17.047 22.785 1.00 92.56 189 VAL A O 1
ATOM 1512 N N . TYR A 1 190 ? -2.544 15.387 22.342 1.00 93.69 190 TYR A N 1
ATOM 1513 C CA . TYR A 1 190 ? -2.746 15.382 20.897 1.00 93.69 190 TYR A CA 1
ATOM 1514 C C . TYR A 1 190 ? -4.152 14.895 20.529 1.00 93.69 190 TYR A C 1
ATOM 1516 O O . TYR A 1 190 ? -4.878 15.596 19.823 1.00 93.69 190 TYR A O 1
ATOM 1524 N N . GLU A 1 191 ? -4.570 13.743 21.062 1.00 95.62 191 GLU A N 1
ATOM 1525 C CA . GLU A 1 191 ? -5.902 13.172 20.823 1.00 95.62 191 GLU A CA 1
ATOM 1526 C C . GLU A 1 191 ? -7.017 14.105 21.283 1.00 95.62 191 GLU A C 1
ATOM 1528 O O . GLU A 1 191 ? -8.012 14.253 20.582 1.00 95.62 191 GLU A O 1
ATOM 1533 N N . GLN A 1 192 ? -6.843 14.803 22.410 1.00 95.00 192 GLN A N 1
ATOM 1534 C CA . GLN A 1 192 ? -7.850 15.747 22.904 1.00 95.00 192 GLN A CA 1
ATOM 1535 C C . GLN A 1 192 ? -8.176 16.870 21.903 1.00 95.00 192 GLN A C 1
ATOM 1537 O O . GLN A 1 192 ? -9.259 17.451 21.969 1.00 95.00 192 GLN A O 1
ATOM 1542 N N . LYS A 1 193 ? -7.254 17.176 20.981 1.00 93.94 193 LYS A N 1
ATOM 1543 C CA . LYS A 1 193 ? -7.466 18.120 19.875 1.00 93.94 193 LYS A CA 1
ATOM 1544 C C . LYS A 1 193 ? -7.911 17.407 18.598 1.00 93.94 193 LYS A C 1
ATOM 1546 O O . LYS A 1 193 ? -8.847 17.860 17.949 1.00 93.94 193 LYS A O 1
ATOM 1551 N N . GLU A 1 194 ? -7.245 16.305 18.246 1.00 95.31 194 GLU A N 1
ATOM 1552 C CA . GLU A 1 194 ? -7.492 15.525 17.025 1.00 95.31 194 GLU A CA 1
ATOM 1553 C C . GLU A 1 194 ? -8.923 14.971 16.956 1.00 95.31 194 GLU A C 1
ATOM 1555 O O . GLU A 1 194 ? -9.516 14.936 15.880 1.00 95.31 194 GLU A O 1
ATOM 1560 N N . ILE A 1 195 ? -9.495 14.586 18.098 1.00 96.00 195 ILE A N 1
ATOM 1561 C CA . ILE A 1 195 ? -10.793 13.912 18.200 1.00 96.00 195 ILE A CA 1
ATOM 1562 C C . ILE A 1 195 ? -11.961 14.714 17.612 1.00 96.00 195 ILE A C 1
ATOM 1564 O O . ILE A 1 195 ? -12.922 14.129 17.124 1.00 96.00 195 ILE A O 1
ATOM 1568 N N . PHE A 1 196 ? -11.869 16.048 17.586 1.00 95.31 196 PHE A N 1
ATOM 1569 C CA . PHE A 1 196 ? -12.891 16.914 16.987 1.00 95.31 196 PHE A CA 1
ATOM 1570 C C . PHE A 1 196 ? -12.944 16.841 15.457 1.00 95.31 196 PHE A C 1
ATOM 1572 O O . PHE A 1 196 ? -13.929 17.274 14.866 1.00 95.31 196 PHE A O 1
ATOM 1579 N N . ASN A 1 197 ? -11.920 16.274 14.814 1.00 94.81 197 ASN A N 1
ATOM 1580 C CA . ASN A 1 197 ? -11.914 16.048 13.369 1.00 94.81 197 ASN A CA 1
ATOM 1581 C C . ASN A 1 197 ? -12.752 14.822 12.960 1.00 94.81 197 ASN A C 1
ATOM 1583 O O . ASN A 1 197 ? -12.898 14.560 11.767 1.00 94.81 197 ASN A O 1
ATOM 1587 N N . TYR A 1 198 ? -13.286 14.069 13.928 1.00 94.75 198 TYR A N 1
ATOM 1588 C CA . TYR A 1 198 ? -14.059 12.851 13.706 1.00 94.75 198 TYR A CA 1
ATOM 1589 C C . TYR A 1 198 ? -15.483 13.024 14.233 1.00 94.75 198 TYR A C 1
ATOM 1591 O O . TYR A 1 198 ? -15.705 13.447 15.367 1.00 94.75 198 TYR A O 1
ATOM 1599 N N . THR A 1 199 ? -16.462 12.690 13.394 1.00 92.62 199 THR A N 1
ATOM 1600 C CA . THR A 1 199 ? -17.892 12.804 13.720 1.00 92.62 199 THR A CA 1
ATOM 1601 C C . THR A 1 199 ? -18.407 11.621 14.533 1.00 92.62 199 THR A C 1
ATOM 1603 O O . THR A 1 199 ? -19.262 11.797 15.397 1.00 92.62 199 THR A O 1
ATOM 1606 N N . GLU A 1 200 ? -17.882 10.426 14.264 1.00 93.12 200 GLU A N 1
ATOM 1607 C CA . GLU A 1 200 ? -18.252 9.175 14.920 1.00 93.12 200 GLU A CA 1
ATOM 1608 C C . GLU A 1 200 ? -17.010 8.542 15.550 1.00 93.12 200 GLU A C 1
ATOM 1610 O O . GLU A 1 200 ? -16.036 8.260 14.851 1.00 93.12 200 GLU A O 1
ATOM 1615 N N . LEU A 1 201 ? -17.056 8.279 16.855 1.00 96.38 201 LEU A N 1
ATOM 1616 C CA . LEU A 1 201 ? -15.993 7.584 17.574 1.00 96.38 201 LEU A CA 1
ATOM 1617 C C . LEU A 1 201 ? -16.505 6.217 18.022 1.00 96.38 201 LEU A C 1
ATOM 1619 O O . LEU A 1 201 ? -17.477 6.121 18.773 1.00 96.38 201 LEU A O 1
ATOM 1623 N N . TRP A 1 202 ? -15.836 5.167 17.569 1.00 97.19 202 TRP A N 1
ATOM 1624 C CA . TRP A 1 202 ? -16.193 3.776 17.842 1.00 97.19 202 TRP A CA 1
ATOM 1625 C C . TRP A 1 202 ? -15.221 3.114 18.820 1.00 97.19 202 TRP A C 1
ATOM 1627 O O . TRP A 1 202 ? -15.628 2.268 19.605 1.00 97.19 202 TRP A O 1
ATOM 1637 N N . PHE A 1 203 ? -13.952 3.531 18.819 1.00 97.56 203 PHE A N 1
ATOM 1638 C CA . PHE A 1 203 ? -12.910 2.953 19.662 1.00 97.56 203 PHE A CA 1
ATOM 1639 C C . PHE A 1 203 ? -11.833 3.982 20.030 1.00 97.56 203 PHE A C 1
ATOM 1641 O O . PHE A 1 203 ? -11.334 4.697 19.165 1.00 97.56 203 PHE A O 1
ATOM 1648 N N . LEU A 1 204 ? -11.452 4.049 21.311 1.00 96.75 204 LEU A N 1
ATOM 1649 C CA . LEU A 1 204 ? -10.488 5.036 21.829 1.00 96.75 204 LEU A CA 1
ATOM 1650 C C . LEU A 1 204 ? -9.120 4.445 22.216 1.00 96.75 204 LEU A C 1
ATOM 1652 O O . LEU A 1 204 ? -8.189 5.209 22.465 1.00 96.75 204 LEU A O 1
ATOM 1656 N N . GLY A 1 205 ? -8.972 3.118 22.302 1.00 96.38 205 GLY A N 1
ATOM 1657 C CA . GLY A 1 205 ? -7.709 2.481 22.710 1.00 96.38 205 GLY A CA 1
ATOM 1658 C C . GLY A 1 205 ? -7.226 2.880 24.110 1.00 96.38 205 GLY A C 1
ATOM 1659 O O . GLY A 1 205 ? -6.041 3.137 24.293 1.00 96.38 205 GLY A O 1
ATOM 1660 N N . LEU A 1 206 ? -8.133 2.998 25.089 1.00 94.88 206 LEU A N 1
ATOM 1661 C CA . LEU A 1 206 ? -7.843 3.565 26.421 1.00 94.88 206 LEU A CA 1
ATOM 1662 C C . LEU A 1 206 ? -6.774 2.794 27.216 1.00 94.88 206 LEU A C 1
ATOM 1664 O O . LEU A 1 206 ? -6.078 3.379 28.039 1.00 94.88 206 LEU A O 1
ATOM 1668 N N . GLU A 1 207 ? -6.631 1.494 26.962 1.00 93.12 207 GLU A N 1
ATOM 1669 C CA . GLU A 1 207 ? -5.666 0.622 27.648 1.00 93.12 207 GLU A CA 1
ATOM 1670 C C . GLU A 1 207 ? -4.301 0.559 26.938 1.00 93.12 207 GLU A C 1
ATOM 1672 O O . GLU A 1 207 ? -3.349 -0.045 27.441 1.00 93.12 207 GLU A O 1
ATOM 1677 N N . ALA A 1 208 ? -4.181 1.180 25.762 1.00 94.75 208 ALA A N 1
ATOM 1678 C CA . ALA A 1 208 ? -2.961 1.145 24.975 1.00 94.75 208 ALA A CA 1
ATOM 1679 C C . ALA A 1 208 ? -1.866 2.037 25.576 1.00 94.75 208 ALA A C 1
ATOM 1681 O O . ALA A 1 208 ? -2.114 3.123 26.102 1.00 94.75 208 ALA A O 1
ATOM 1682 N N . LYS A 1 209 ? -0.607 1.618 25.417 1.00 93.94 209 LYS A N 1
ATOM 1683 C CA . LYS A 1 209 ? 0.566 2.443 25.752 1.00 93.94 209 LYS A CA 1
ATOM 1684 C C . LYS A 1 209 ? 0.831 3.451 24.633 1.00 93.94 209 LYS A C 1
ATOM 1686 O O . LYS A 1 209 ? 1.734 3.253 23.820 1.00 93.94 209 LYS A O 1
ATOM 1691 N N . LYS A 1 210 ? -0.011 4.480 24.568 1.00 94.25 210 LYS A N 1
ATOM 1692 C CA . LYS A 1 210 ? -0.040 5.481 23.496 1.00 94.25 210 LYS A CA 1
ATOM 1693 C C . LYS A 1 210 ? 1.277 6.246 23.365 1.00 94.25 210 LYS A C 1
ATOM 1695 O O . LYS A 1 210 ? 2.006 6.451 24.335 1.00 94.25 210 LYS A O 1
ATOM 1700 N N . ILE A 1 211 ? 1.555 6.691 22.142 1.00 92.56 211 ILE A N 1
ATOM 1701 C CA . ILE A 1 211 ? 2.644 7.626 21.852 1.00 92.56 211 ILE A CA 1
ATOM 1702 C C . ILE A 1 211 ? 2.163 9.039 22.186 1.00 92.56 211 ILE A C 1
ATOM 1704 O O . ILE A 1 211 ? 1.112 9.466 21.714 1.00 92.56 211 ILE A O 1
ATOM 1708 N N . GLU A 1 212 ? 2.954 9.776 22.963 1.00 88.06 212 GLU A N 1
ATOM 1709 C CA . GLU A 1 212 ? 2.687 11.185 23.259 1.00 88.06 212 GLU A CA 1
ATOM 1710 C C . GLU A 1 212 ? 3.048 12.058 22.053 1.00 88.06 212 GLU A C 1
ATOM 1712 O O . GLU A 1 212 ? 4.210 12.411 21.833 1.00 88.06 212 GLU A O 1
ATOM 1717 N N . GLY A 1 213 ? 2.035 12.392 21.253 1.00 81.38 213 GLY A N 1
ATOM 1718 C CA . GLY A 1 213 ? 2.194 13.272 20.103 1.00 81.38 213 GLY A CA 1
ATOM 1719 C C . GLY A 1 213 ? 2.545 14.699 20.523 1.00 81.38 213 GLY A C 1
ATOM 1720 O O . GLY A 1 213 ? 1.741 15.381 21.162 1.00 81.38 213 GLY A O 1
ATOM 1721 N N . LEU A 1 214 ? 3.722 15.183 20.127 1.00 78.06 214 LEU A N 1
ATOM 1722 C CA . LEU A 1 214 ? 4.160 16.554 20.400 1.00 78.06 214 LEU A CA 1
ATOM 1723 C C . LEU A 1 214 ? 3.936 17.426 19.156 1.00 78.06 214 LEU A C 1
ATOM 1725 O O . LEU A 1 214 ? 4.553 17.156 18.127 1.00 78.06 214 LEU A O 1
ATOM 1729 N N . PRO A 1 215 ? 3.069 18.455 19.205 1.00 71.75 215 PRO A N 1
ATOM 1730 C CA . PRO A 1 215 ? 2.816 19.306 18.047 1.00 71.75 215 PRO A CA 1
ATOM 1731 C C . PRO A 1 215 ? 4.102 19.928 17.493 1.00 71.75 215 PRO A C 1
ATOM 1733 O O . PRO A 1 215 ? 4.929 20.419 18.257 1.00 71.75 215 PRO A O 1
ATOM 1736 N N . GLU A 1 216 ? 4.229 19.936 16.165 1.00 67.38 216 GLU A N 1
ATOM 1737 C CA . GLU A 1 216 ? 5.301 20.611 15.415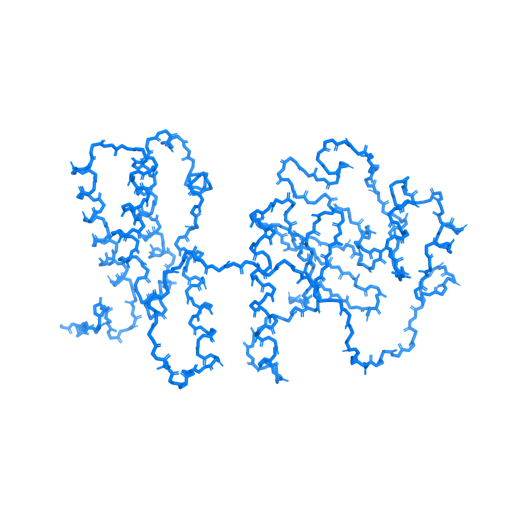 1.00 67.38 216 GLU A CA 1
ATOM 1738 C C . GLU A 1 216 ? 6.719 20.062 15.667 1.00 67.38 216 GLU A C 1
ATOM 1740 O O . GLU A 1 216 ? 7.714 20.697 15.312 1.00 67.38 216 GLU A O 1
ATOM 1745 N N . THR A 1 217 ? 6.844 18.852 16.219 1.00 71.31 217 THR A N 1
ATOM 1746 C CA . THR A 1 217 ? 8.136 18.163 16.316 1.00 71.31 217 THR A CA 1
ATOM 1747 C C . THR A 1 217 ? 8.503 17.429 15.022 1.00 71.31 217 THR A C 1
ATOM 1749 O O . THR A 1 217 ? 7.674 17.180 14.139 1.00 71.31 217 THR A O 1
ATOM 1752 N N . GLN A 1 218 ? 9.788 17.078 14.894 1.00 70.62 218 GLN A N 1
ATOM 1753 C CA . GLN A 1 218 ? 10.289 16.263 13.785 1.00 70.62 218 GLN A CA 1
ATOM 1754 C C . GLN A 1 218 ? 9.563 14.901 13.728 1.00 70.62 218 GLN A C 1
ATOM 1756 O O . GLN A 1 218 ? 9.054 14.409 14.732 1.00 70.62 218 GLN A O 1
ATOM 1761 N N . ASN A 1 219 ? 9.526 14.285 12.542 1.00 77.69 219 ASN A N 1
ATOM 1762 C CA . ASN A 1 219 ? 8.913 12.970 12.297 1.00 77.69 219 ASN A CA 1
ATOM 1763 C C . ASN A 1 219 ? 7.409 12.895 12.633 1.00 77.69 219 ASN A C 1
ATOM 1765 O O . ASN A 1 219 ? 6.963 11.990 13.335 1.00 77.69 219 ASN A O 1
ATOM 1769 N N . ASN A 1 220 ? 6.621 13.845 12.111 1.00 84.00 220 ASN A N 1
ATOM 1770 C CA . ASN A 1 220 ? 5.154 13.830 12.199 1.00 84.00 220 ASN A CA 1
ATOM 1771 C C . ASN A 1 220 ? 4.633 13.794 13.647 1.00 84.00 220 ASN A C 1
ATOM 1773 O O . ASN A 1 220 ? 3.851 12.923 14.018 1.00 84.00 220 ASN A O 1
ATOM 1777 N N . ASN A 1 221 ? 5.069 14.743 14.479 1.00 85.81 221 ASN A N 1
ATOM 1778 C CA . ASN A 1 221 ? 4.679 14.805 15.891 1.00 85.81 221 ASN A CA 1
ATOM 1779 C C . ASN A 1 221 ? 5.085 13.547 16.687 1.00 85.81 221 ASN A C 1
ATOM 1781 O O . ASN A 1 221 ? 4.357 13.132 17.584 1.00 85.81 221 ASN A O 1
ATOM 1785 N N . CYS A 1 222 ? 6.221 12.926 16.343 1.00 88.38 222 CYS A N 1
ATOM 1786 C CA . CYS A 1 222 ? 6.719 11.657 16.899 1.00 88.38 222 CYS A CA 1
ATOM 1787 C C . CYS A 1 222 ? 5.918 10.392 16.526 1.00 88.38 222 CYS A C 1
ATOM 1789 O O . CYS A 1 222 ? 6.200 9.326 17.074 1.00 88.38 222 CYS A O 1
ATOM 1791 N N . TYR A 1 223 ? 4.953 10.474 15.605 1.00 92.56 223 TYR A N 1
ATOM 1792 C CA . TYR A 1 223 ? 4.200 9.301 15.147 1.00 92.56 223 TYR A CA 1
ATOM 1793 C C . TYR A 1 223 ? 4.899 8.511 14.038 1.00 92.56 223 TYR A C 1
ATOM 1795 O O . TYR A 1 223 ? 4.507 7.371 13.782 1.00 92.56 223 TYR A O 1
ATOM 1803 N N . ASP A 1 224 ? 5.936 9.070 13.412 1.00 93.62 224 ASP A N 1
ATOM 1804 C CA . ASP A 1 224 ? 6.666 8.408 12.332 1.00 93.62 224 ASP A CA 1
ATOM 1805 C C . ASP A 1 224 ? 8.065 7.967 12.782 1.00 93.62 224 ASP A C 1
ATOM 1807 O O . ASP A 1 224 ? 8.738 8.633 13.572 1.00 93.62 224 ASP A O 1
ATOM 1811 N N . ASP A 1 225 ? 8.546 6.863 12.207 1.00 90.38 225 ASP A N 1
ATOM 1812 C CA . ASP A 1 225 ? 9.975 6.548 12.193 1.00 90.38 225 ASP A CA 1
ATOM 1813 C C . ASP A 1 225 ? 10.756 7.472 11.229 1.00 90.38 225 ASP A C 1
ATOM 1815 O O . ASP A 1 225 ? 10.194 8.242 10.446 1.00 90.38 225 ASP A O 1
ATOM 1819 N N . GLU A 1 226 ? 12.087 7.363 11.231 1.00 88.38 226 GLU A N 1
ATOM 1820 C CA . GLU A 1 226 ? 12.980 8.127 10.341 1.00 88.38 226 GLU A CA 1
ATOM 1821 C C . GLU A 1 226 ? 12.715 7.909 8.835 1.00 88.38 226 GLU A C 1
ATOM 1823 O O . GLU A 1 226 ? 13.116 8.705 7.978 1.00 88.38 226 GLU A O 1
ATOM 1828 N N . HIS A 1 227 ? 12.005 6.840 8.476 1.00 86.50 227 HIS A N 1
ATOM 1829 C CA . HIS A 1 227 ? 11.653 6.499 7.103 1.00 86.50 227 HIS A CA 1
ATOM 1830 C C . HIS A 1 227 ? 10.228 6.934 6.721 1.00 86.50 227 HIS A C 1
ATOM 1832 O O . HIS A 1 227 ? 9.839 6.772 5.556 1.00 86.50 227 HIS A O 1
ATOM 1838 N N . GLY A 1 228 ? 9.475 7.546 7.641 1.00 89.56 228 GLY A N 1
ATOM 1839 C CA . GLY A 1 228 ? 8.088 7.965 7.442 1.00 89.56 228 GLY A CA 1
ATOM 1840 C C . GLY A 1 228 ? 7.084 6.813 7.537 1.00 89.56 228 GLY A C 1
ATOM 1841 O O . GLY A 1 228 ? 6.049 6.858 6.872 1.00 89.56 228 GLY A O 1
ATOM 1842 N N . SER A 1 229 ? 7.397 5.733 8.257 1.00 91.81 229 SER A N 1
ATOM 1843 C CA . SER A 1 229 ? 6.424 4.686 8.591 1.00 91.81 229 SER A CA 1
ATOM 1844 C C . SER A 1 229 ? 5.749 5.008 9.920 1.00 91.81 229 SER A C 1
ATOM 1846 O O . SER A 1 229 ? 6.428 5.381 10.871 1.00 91.81 229 SER A O 1
ATOM 1848 N N . TYR A 1 230 ? 4.437 4.786 9.999 1.00 95.38 230 TYR A N 1
ATOM 1849 C CA . TYR A 1 230 ? 3.677 4.994 11.228 1.00 95.38 230 TYR A CA 1
ATOM 1850 C C . TYR A 1 230 ? 4.129 4.039 12.343 1.00 95.38 230 TYR A C 1
ATOM 1852 O O . TYR A 1 230 ? 4.209 2.819 12.144 1.00 95.38 230 TYR A O 1
ATOM 1860 N N . LEU A 1 231 ? 4.376 4.586 13.528 1.00 92.94 231 LEU A N 1
ATOM 1861 C CA . LEU A 1 231 ? 4.682 3.853 14.750 1.00 92.94 231 LEU A CA 1
ATOM 1862 C C . LEU A 1 231 ? 3.380 3.364 15.396 1.00 92.94 231 LEU A C 1
ATOM 1864 O O . LEU A 1 231 ? 2.787 4.001 16.258 1.00 92.94 231 LEU A O 1
ATOM 1868 N N . LYS A 1 232 ? 2.915 2.199 14.951 1.00 92.75 232 LYS A N 1
ATOM 1869 C CA . LYS A 1 232 ? 1.741 1.524 15.523 1.00 92.75 232 LYS A CA 1
ATOM 1870 C C . LYS A 1 232 ? 1.983 1.020 16.949 1.00 92.75 232 LYS A C 1
ATOM 1872 O O . LYS A 1 232 ? 3.016 0.417 17.241 1.00 92.75 232 LYS A O 1
ATOM 1877 N N . VAL A 1 233 ? 0.952 1.156 17.773 1.00 95.75 233 VAL A N 1
ATOM 1878 C CA . VAL A 1 233 ? 0.858 0.601 19.124 1.00 95.75 233 VAL A CA 1
ATOM 1879 C C . VAL A 1 233 ? -0.250 -0.452 19.123 1.00 95.75 233 VAL A C 1
ATOM 1881 O O . VAL A 1 233 ? -1.321 -0.218 18.569 1.00 95.75 233 VAL A O 1
ATOM 1884 N N . LEU A 1 234 ? 0.018 -1.632 19.689 1.00 96.38 234 LEU A N 1
ATOM 1885 C CA . LEU A 1 234 ? -1.002 -2.679 19.822 1.00 96.38 234 LEU A CA 1
ATOM 1886 C C . LEU A 1 234 ? -2.111 -2.214 20.774 1.00 96.38 234 LEU A C 1
ATOM 1888 O O . LEU A 1 234 ? -1.822 -1.574 21.785 1.00 96.38 234 LEU A O 1
ATOM 1892 N N . HIS A 1 235 ? -3.354 -2.549 20.435 1.00 97.56 235 HIS A N 1
ATOM 1893 C CA . HIS A 1 235 ? -4.598 -2.140 21.098 1.00 97.56 235 HIS A CA 1
ATOM 1894 C C . HIS A 1 235 ? -4.892 -0.636 21.068 1.00 97.56 235 HIS A C 1
ATOM 1896 O O . HIS A 1 235 ? -5.873 -0.182 21.657 1.00 97.56 235 HIS A O 1
ATOM 1902 N N . ASP A 1 236 ? -4.076 0.151 20.364 1.00 98.12 236 ASP A N 1
ATOM 1903 C CA . ASP A 1 236 ? -4.377 1.555 20.113 1.00 98.12 236 ASP A CA 1
ATOM 1904 C C . ASP A 1 236 ? -5.328 1.707 18.921 1.00 98.12 236 ASP A C 1
ATOM 1906 O O . ASP A 1 236 ? -5.510 0.789 18.109 1.00 98.12 236 ASP A O 1
ATOM 1910 N N . HIS A 1 237 ? -5.942 2.881 18.823 1.00 98.12 237 HIS A N 1
ATOM 1911 C CA . HIS A 1 237 ? -6.894 3.182 17.772 1.00 98.12 237 HIS A CA 1
ATOM 1912 C C . HIS A 1 237 ? -6.218 3.709 16.500 1.00 98.12 237 HIS A C 1
ATOM 1914 O O . HIS A 1 237 ? -5.212 4.419 16.522 1.00 98.12 237 HIS A O 1
ATOM 1920 N N . ILE A 1 238 ? -6.871 3.473 15.366 1.00 98.00 238 ILE A N 1
ATOM 1921 C CA . ILE A 1 238 ? -6.681 4.225 14.126 1.00 98.00 238 ILE A CA 1
ATOM 1922 C C . ILE A 1 238 ? -8.027 4.836 13.741 1.0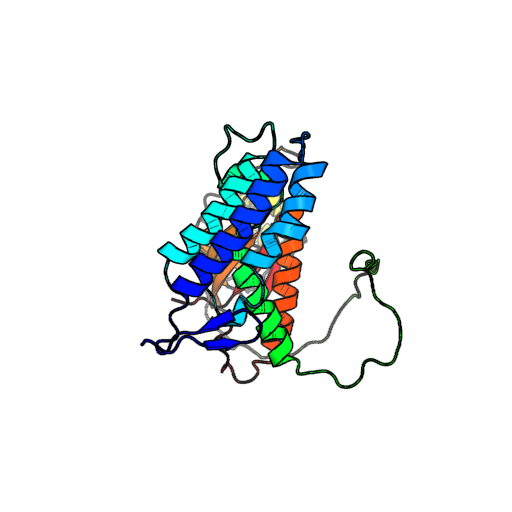0 98.00 238 ILE A C 1
ATOM 1924 O O . ILE A 1 238 ? -9.047 4.145 13.727 1.00 98.00 238 ILE A O 1
ATOM 1928 N N . ALA A 1 239 ? -8.023 6.148 13.476 1.00 97.50 239 ALA A N 1
ATOM 1929 C CA . ALA A 1 239 ? -9.213 6.932 13.117 1.00 97.50 239 ALA A CA 1
ATOM 1930 C C . ALA A 1 239 ? -10.403 6.750 14.087 1.00 97.50 239 ALA A C 1
ATOM 1932 O O . ALA A 1 239 ? -11.554 6.729 13.665 1.00 97.50 239 ALA A O 1
ATOM 1933 N N . TYR A 1 240 ? -10.106 6.562 15.380 1.00 98.00 240 TYR A N 1
ATOM 1934 C CA . TYR A 1 240 ? -11.068 6.277 16.450 1.00 98.00 240 TYR A CA 1
ATOM 1935 C C . TYR A 1 240 ? -12.077 5.161 16.131 1.00 98.00 240 TYR A C 1
ATOM 1937 O O . TYR A 1 240 ? -13.229 5.209 16.565 1.00 98.00 240 TYR A O 1
ATOM 1945 N N . ARG A 1 241 ? -11.663 4.163 15.341 1.00 97.88 241 ARG A N 1
ATOM 1946 C CA . ARG A 1 241 ? -12.541 3.086 14.864 1.00 97.88 241 ARG A CA 1
ATOM 1947 C C . ARG A 1 241 ? -11.875 1.724 14.838 1.00 97.88 241 ARG A C 1
ATOM 1949 O O . ARG A 1 241 ? -12.465 0.750 15.290 1.00 97.88 241 ARG A O 1
ATOM 1956 N N . TYR A 1 242 ? -10.664 1.657 14.304 1.00 98.31 242 TYR A N 1
ATOM 1957 C CA . TYR A 1 242 ? -9.951 0.396 14.157 1.00 98.31 242 TYR A CA 1
ATOM 1958 C C . TYR A 1 242 ? -9.048 0.170 15.360 1.00 98.31 242 TYR A C 1
ATOM 1960 O O . TYR A 1 242 ? -8.236 1.035 15.676 1.00 98.31 242 TYR A O 1
ATOM 1968 N N . GLU A 1 243 ? -9.146 -0.992 15.991 1.00 98.38 243 GLU A N 1
ATOM 1969 C CA . GLU A 1 243 ? -8.196 -1.437 17.009 1.00 98.38 243 GLU A CA 1
ATOM 1970 C C . GLU A 1 243 ? -7.068 -2.229 16.353 1.00 98.38 243 GLU A C 1
ATOM 1972 O O . GLU A 1 243 ? -7.324 -3.172 15.607 1.00 98.38 243 GLU A O 1
ATOM 1977 N N . VAL A 1 244 ? -5.811 -1.875 16.622 1.00 97.81 244 VAL A N 1
ATOM 1978 C CA . VAL A 1 244 ? -4.646 -2.592 16.082 1.00 97.81 244 VAL A CA 1
ATOM 1979 C C . VAL A 1 244 ? -4.372 -3.862 16.890 1.00 97.81 244 VAL A C 1
ATOM 1981 O O . VAL A 1 244 ? -3.910 -3.778 18.021 1.00 97.81 244 VAL A O 1
ATOM 1984 N N . LEU A 1 245 ? -4.573 -5.042 16.298 1.00 96.94 245 LEU A N 1
ATOM 1985 C CA . LEU A 1 245 ? -4.402 -6.323 16.998 1.00 96.94 245 LEU A CA 1
ATOM 1986 C C . LEU A 1 245 ? -3.037 -6.959 16.748 1.00 96.94 245 LEU A C 1
ATOM 1988 O O . LEU A 1 245 ? -2.351 -7.379 17.676 1.00 96.94 245 LEU A O 1
ATOM 1992 N N . GLU A 1 246 ? -2.629 -7.042 15.484 1.00 93.88 246 GLU A N 1
ATOM 1993 C CA . GLU A 1 246 ? -1.369 -7.683 15.111 1.00 93.88 246 GLU A CA 1
ATOM 1994 C C . GLU A 1 246 ? -0.790 -7.109 13.820 1.00 93.88 246 GLU A C 1
ATOM 1996 O O . GLU A 1 246 ? -1.454 -6.438 13.030 1.00 93.88 246 GLU A O 1
ATOM 2001 N N . VAL A 1 247 ? 0.495 -7.367 13.601 1.00 91.56 247 VAL A N 1
ATOM 2002 C CA . VAL A 1 247 ? 1.241 -6.867 12.447 1.00 91.56 247 VAL A CA 1
ATOM 2003 C C . VAL A 1 247 ? 1.434 -8.000 11.460 1.00 91.56 247 VAL A C 1
ATOM 2005 O O . VAL A 1 247 ? 2.329 -8.819 11.634 1.00 91.56 247 VAL A O 1
ATOM 2008 N N . ILE A 1 248 ? 0.629 -8.012 10.404 1.00 90.31 248 ILE A N 1
ATOM 2009 C CA . ILE A 1 248 ? 0.596 -9.120 9.440 1.00 90.31 248 ILE A CA 1
ATOM 2010 C C . ILE A 1 248 ? 1.495 -8.897 8.219 1.00 90.31 248 ILE A C 1
ATOM 2012 O O . ILE A 1 248 ? 1.786 -9.833 7.483 1.00 90.31 248 ILE A O 1
ATOM 2016 N N . GLY A 1 249 ? 1.989 -7.674 7.996 1.00 82.38 249 GLY A N 1
ATOM 2017 C CA . GLY A 1 249 ? 2.884 -7.400 6.873 1.00 82.38 249 GLY A CA 1
ATOM 2018 C C . GLY A 1 249 ? 3.726 -6.138 7.027 1.00 82.38 249 GLY A C 1
ATOM 2019 O O . GLY A 1 249 ? 3.304 -5.132 7.602 1.00 82.38 249 GLY A O 1
ATOM 2020 N N . LYS A 1 250 ? 4.942 -6.165 6.475 1.00 83.50 250 LYS A N 1
ATOM 2021 C CA . LYS A 1 250 ? 5.832 -5.000 6.357 1.00 83.50 250 LYS A CA 1
ATOM 2022 C C . LYS A 1 250 ? 6.510 -5.022 4.991 1.00 83.50 250 LYS A C 1
ATOM 2024 O O . LYS A 1 250 ? 6.949 -6.073 4.538 1.00 83.50 250 LYS A O 1
ATOM 2029 N N . GLY A 1 251 ? 6.628 -3.866 4.343 1.00 73.19 251 GLY A N 1
ATOM 2030 C CA . GLY A 1 251 ? 7.322 -3.765 3.064 1.00 73.19 251 GLY A CA 1
ATOM 2031 C C . GLY A 1 251 ? 7.699 -2.336 2.692 1.00 73.19 251 GLY A C 1
ATOM 2032 O O . GLY A 1 251 ? 7.502 -1.390 3.452 1.00 73.19 251 GLY A O 1
ATOM 2033 N N . SER A 1 252 ? 8.227 -2.167 1.478 1.00 68.62 252 SER A N 1
ATOM 2034 C CA . SER A 1 252 ? 8.702 -0.868 0.984 1.00 68.62 252 SER A CA 1
ATOM 2035 C C . SER A 1 252 ? 7.618 0.217 0.940 1.00 68.62 252 SER A C 1
ATOM 2037 O O . SER A 1 252 ? 7.940 1.397 1.015 1.00 68.62 252 SER A O 1
ATOM 2039 N N . PHE A 1 253 ? 6.348 -0.175 0.792 1.00 73.94 253 PHE A N 1
ATOM 2040 C CA . PHE A 1 253 ? 5.218 0.744 0.601 1.00 73.94 253 PHE A CA 1
ATOM 2041 C C . PHE A 1 253 ? 4.586 1.213 1.917 1.00 73.94 253 PHE A C 1
ATOM 2043 O O . PHE A 1 253 ? 3.870 2.213 1.937 1.00 73.94 253 PHE A O 1
ATOM 2050 N N . GLY A 1 254 ? 4.839 0.498 3.013 1.00 85.25 254 GLY A N 1
ATOM 2051 C CA . GLY A 1 254 ? 4.107 0.675 4.256 1.00 85.25 254 GLY A CA 1
ATOM 2052 C C . GLY A 1 254 ? 4.033 -0.610 5.056 1.00 85.25 254 GLY A C 1
ATOM 2053 O O . GLY A 1 254 ? 4.840 -1.531 4.892 1.00 85.25 254 GLY A O 1
ATOM 2054 N N . GLN A 1 255 ? 3.058 -0.651 5.946 1.00 90.00 255 GLN A N 1
ATOM 2055 C CA . GLN A 1 255 ? 2.846 -1.767 6.850 1.00 90.00 255 GLN A CA 1
ATOM 2056 C C . GLN A 1 255 ? 1.377 -2.178 6.805 1.00 90.00 255 GLN A C 1
ATOM 2058 O O . GLN A 1 255 ? 0.511 -1.342 6.567 1.00 90.00 255 GLN A O 1
ATOM 2063 N N . VAL A 1 256 ? 1.110 -3.457 7.036 1.00 94.31 256 VAL A N 1
ATOM 2064 C CA . VAL A 1 256 ? -0.242 -4.004 7.132 1.00 94.31 256 VAL A CA 1
ATOM 2065 C C . VAL A 1 256 ? -0.431 -4.526 8.548 1.00 94.31 256 VAL A C 1
ATOM 2067 O O . VAL A 1 256 ? 0.420 -5.256 9.068 1.00 94.31 256 VAL A O 1
ATOM 2070 N N . ALA A 1 257 ? -1.516 -4.105 9.182 1.00 96.62 257 ALA A N 1
ATOM 2071 C CA . ALA A 1 257 ? -1.949 -4.600 10.476 1.00 96.62 257 ALA A CA 1
ATOM 2072 C C . ALA A 1 257 ? -3.290 -5.312 10.323 1.00 96.62 257 ALA A C 1
ATOM 2074 O O . ALA A 1 257 ? -4.113 -4.901 9.511 1.00 96.62 257 ALA A O 1
ATOM 2075 N N . LYS A 1 258 ? -3.512 -6.362 11.106 1.00 97.00 258 LYS A N 1
ATOM 2076 C CA . LYS A 1 258 ? -4.865 -6.848 11.342 1.00 97.00 258 LYS A CA 1
ATOM 2077 C C . LYS A 1 258 ? -5.497 -5.956 12.389 1.00 97.00 258 LYS A C 1
ATOM 2079 O O . LYS A 1 258 ? -4.895 -5.705 13.440 1.00 97.00 258 LYS A O 1
ATOM 2084 N N . CYS A 1 259 ? -6.703 -5.511 12.097 1.00 97.94 259 CYS A N 1
ATOM 2085 C CA . CYS A 1 259 ? -7.465 -4.657 12.977 1.00 97.94 259 CYS A CA 1
ATOM 2086 C C . CYS A 1 259 ? -8.868 -5.212 13.195 1.00 97.94 259 CYS A C 1
ATOM 2088 O O . CYS A 1 259 ? -9.414 -5.862 12.306 1.00 97.94 259 CYS A O 1
ATOM 2090 N N . LEU A 1 260 ? -9.449 -4.918 14.357 1.00 97.88 260 LEU A N 1
ATOM 2091 C CA . LEU A 1 260 ? -10.889 -5.039 14.573 1.00 97.88 260 LEU A CA 1
ATOM 2092 C C . LEU A 1 260 ? -11.540 -3.702 14.224 1.00 97.88 260 LEU A C 1
ATOM 2094 O O . LEU A 1 260 ? -11.179 -2.668 14.786 1.00 97.88 260 LEU A O 1
ATOM 2098 N N . ASP A 1 261 ? -12.469 -3.710 13.278 1.00 97.69 261 ASP A N 1
ATOM 2099 C CA . ASP A 1 261 ? -13.306 -2.560 12.967 1.00 97.69 261 ASP A CA 1
ATOM 2100 C C . ASP A 1 261 ? -14.495 -2.512 13.933 1.00 97.69 261 ASP A C 1
ATOM 2102 O O . ASP A 1 261 ? -15.457 -3.255 13.770 1.00 97.69 261 ASP A O 1
ATOM 2106 N N . HIS A 1 262 ? -14.462 -1.612 14.917 1.00 96.38 262 HIS A N 1
ATOM 2107 C CA . HIS A 1 262 ? -15.519 -1.503 15.933 1.00 96.38 262 HIS A CA 1
ATOM 2108 C C . HIS A 1 262 ? -16.854 -0.954 15.397 1.00 96.38 262 HIS A C 1
ATOM 2110 O O . HIS A 1 262 ? -17.862 -1.027 16.093 1.00 96.38 262 HIS A O 1
ATOM 2116 N N . LYS A 1 263 ? -16.900 -0.422 14.166 1.00 95.31 263 LYS A N 1
ATOM 2117 C CA . LYS A 1 263 ? -18.160 0.011 13.531 1.00 95.31 263 LYS A CA 1
ATOM 2118 C C . LYS A 1 263 ? -18.943 -1.161 12.947 1.00 95.31 263 LYS A C 1
ATOM 2120 O O . LYS A 1 263 ? -20.169 -1.169 13.000 1.00 95.31 263 LYS A O 1
ATOM 2125 N N . THR A 1 264 ? -18.238 -2.105 12.331 1.00 94.88 264 THR A N 1
ATOM 2126 C CA . THR A 1 264 ? -18.829 -3.268 11.644 1.00 94.88 264 THR A CA 1
ATOM 2127 C C . THR A 1 264 ? -18.701 -4.556 12.454 1.00 94.88 264 THR A C 1
ATOM 2129 O O . THR A 1 264 ? -19.393 -5.526 12.164 1.00 94.88 264 THR A O 1
ATOM 2132 N N . ASN A 1 265 ? -1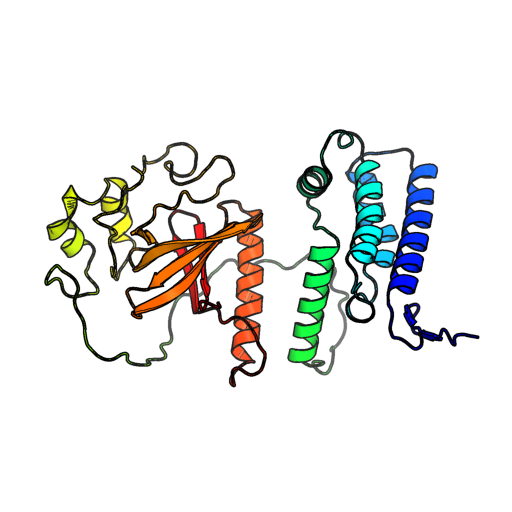7.863 -4.544 13.492 1.00 94.75 265 ASN A N 1
ATOM 2133 C CA . ASN A 1 265 ? -17.450 -5.693 14.289 1.00 94.75 265 ASN A CA 1
ATOM 2134 C C . ASN A 1 265 ? -16.760 -6.794 13.459 1.00 94.75 265 ASN A C 1
ATOM 2136 O O . ASN A 1 265 ? -16.925 -7.985 13.714 1.00 94.75 265 ASN A O 1
ATOM 2140 N N . GLU A 1 266 ? -15.980 -6.395 12.450 1.00 95.50 266 GLU A N 1
ATOM 2141 C CA . GLU A 1 266 ? -15.279 -7.309 11.546 1.00 95.50 266 GLU A CA 1
ATOM 2142 C C . GLU A 1 266 ? -13.757 -7.181 11.663 1.00 95.50 266 GLU A C 1
ATOM 2144 O O . GLU A 1 266 ? -13.206 -6.099 11.881 1.00 95.50 266 GLU A O 1
ATOM 2149 N N . LEU A 1 267 ? -13.054 -8.296 11.456 1.00 95.62 267 LEU A N 1
ATOM 2150 C CA . LEU A 1 267 ? -11.603 -8.285 11.305 1.00 95.62 267 LEU A CA 1
ATOM 2151 C C . LEU A 1 267 ? -11.223 -7.845 9.887 1.00 95.62 267 LEU A C 1
ATOM 2153 O O . LEU A 1 267 ? -11.753 -8.347 8.896 1.00 95.62 267 LEU A O 1
ATOM 2157 N N . VAL A 1 268 ? -10.274 -6.917 9.793 1.00 96.31 268 VAL A N 1
ATOM 2158 C CA . VAL A 1 268 ? -9.823 -6.319 8.531 1.00 96.31 268 VAL A CA 1
ATOM 2159 C C . VAL A 1 268 ? -8.303 -6.275 8.450 1.00 96.31 268 VAL A C 1
ATOM 2161 O O . VAL A 1 268 ? -7.608 -6.199 9.466 1.00 96.31 268 VAL A O 1
ATOM 2164 N N . ALA A 1 269 ? -7.776 -6.271 7.228 1.00 96.06 269 ALA A N 1
ATOM 2165 C CA . ALA A 1 269 ? -6.384 -5.930 6.970 1.00 96.06 269 ALA A CA 1
ATOM 2166 C C . ALA A 1 269 ? -6.281 -4.429 6.671 1.00 96.06 269 ALA A C 1
ATOM 2168 O O . ALA A 1 269 ? -6.782 -3.945 5.658 1.00 96.06 269 ALA A O 1
ATOM 2169 N N . LEU A 1 270 ? -5.614 -3.675 7.543 1.00 97.25 270 LEU A N 1
ATOM 2170 C CA . LEU A 1 270 ? -5.410 -2.240 7.391 1.00 97.25 270 LEU A CA 1
ATOM 2171 C C . LEU A 1 270 ? -3.988 -1.946 6.907 1.00 97.25 270 LEU A C 1
ATOM 2173 O O . LEU A 1 270 ? -3.002 -2.125 7.629 1.00 97.25 270 LEU A O 1
ATOM 2177 N N . LYS A 1 271 ? -3.879 -1.474 5.666 1.00 95.38 271 LYS A N 1
ATOM 2178 C CA . LYS A 1 271 ? -2.627 -1.053 5.036 1.00 95.38 271 LYS A CA 1
ATOM 2179 C C . LYS A 1 271 ? -2.388 0.429 5.307 1.00 95.38 271 LYS A C 1
ATOM 2181 O O . LYS A 1 271 ? -3.122 1.284 4.821 1.00 95.38 271 LYS A O 1
ATOM 2186 N N . ILE A 1 272 ? -1.321 0.726 6.039 1.00 96.62 272 ILE A N 1
ATOM 2187 C CA . ILE A 1 272 ? -0.894 2.078 6.404 1.00 96.62 272 ILE A CA 1
ATOM 2188 C C . ILE A 1 272 ? 0.281 2.460 5.502 1.00 96.62 272 ILE A C 1
ATOM 2190 O O . ILE A 1 272 ? 1.376 1.889 5.597 1.00 96.62 272 ILE A O 1
ATOM 2194 N N . ILE A 1 273 ? 0.046 3.396 4.584 1.00 93.75 273 ILE A N 1
ATOM 2195 C CA . ILE A 1 273 ? 1.032 3.833 3.592 1.00 93.75 273 ILE A CA 1
ATOM 2196 C C . ILE A 1 273 ? 2.029 4.787 4.240 1.00 93.75 273 ILE A C 1
ATOM 2198 O O . ILE A 1 273 ? 1.648 5.655 5.021 1.00 93.75 273 ILE A O 1
ATOM 2202 N N . ARG A 1 274 ? 3.316 4.660 3.901 1.00 91.56 274 ARG A N 1
ATOM 2203 C CA . ARG A 1 274 ? 4.351 5.584 4.397 1.00 91.56 274 ARG A CA 1
ATOM 2204 C C . ARG A 1 274 ? 4.018 7.036 4.053 1.00 91.56 274 ARG A C 1
ATOM 2206 O O . ARG A 1 274 ? 3.631 7.334 2.922 1.00 91.56 274 ARG A O 1
ATOM 2213 N N . ASN A 1 275 ? 4.279 7.939 4.990 1.00 92.56 275 ASN A N 1
ATOM 2214 C CA . ASN A 1 275 ? 4.110 9.381 4.855 1.00 92.56 275 ASN A CA 1
ATOM 2215 C C . ASN A 1 275 ? 5.224 9.990 3.975 1.00 92.56 275 ASN A C 1
ATOM 2217 O O . ASN A 1 275 ? 6.114 10.719 4.413 1.00 92.56 275 ASN A O 1
ATOM 2221 N N . LYS A 1 276 ? 5.230 9.617 2.690 1.00 87.81 276 LYS A N 1
ATOM 2222 C CA . LYS A 1 276 ? 6.085 10.200 1.647 1.00 87.81 276 LYS A CA 1
ATOM 2223 C C . LYS A 1 276 ? 5.274 10.352 0.363 1.00 87.81 276 LYS A C 1
ATOM 2225 O O . LYS A 1 276 ? 4.621 9.409 -0.087 1.00 87.81 276 LYS A O 1
ATOM 2230 N N . LYS A 1 277 ? 5.423 11.502 -0.304 1.00 81.25 277 LYS A N 1
ATOM 2231 C CA . LYS A 1 277 ? 4.671 11.878 -1.521 1.00 81.25 277 LYS A CA 1
ATOM 2232 C C . LYS A 1 277 ? 4.658 10.804 -2.620 1.00 81.25 277 LYS A C 1
ATOM 2234 O O . LYS A 1 277 ? 3.632 10.587 -3.259 1.00 81.25 277 LYS A O 1
ATOM 2239 N N . ARG A 1 278 ? 5.783 10.105 -2.830 1.00 78.31 278 ARG A N 1
ATOM 2240 C CA . ARG A 1 278 ? 5.893 9.038 -3.841 1.00 78.31 278 ARG A CA 1
ATOM 2241 C C . ARG A 1 278 ? 4.972 7.851 -3.539 1.00 78.31 278 ARG A C 1
ATOM 2243 O O . ARG A 1 278 ? 4.311 7.360 -4.447 1.00 78.31 278 ARG A O 1
ATOM 2250 N N . PHE A 1 279 ? 4.934 7.395 -2.285 1.00 83.62 279 PHE A N 1
ATOM 2251 C CA . PHE A 1 279 ? 4.093 6.263 -1.880 1.00 83.62 279 PHE A CA 1
ATOM 2252 C C . PHE A 1 279 ? 2.620 6.650 -1.841 1.00 83.62 279 PHE A C 1
ATOM 2254 O O . PHE A 1 279 ? 1.780 5.875 -2.281 1.00 83.62 279 PHE A O 1
ATOM 2261 N N . HIS A 1 280 ? 2.329 7.880 -1.420 1.00 82.00 280 HIS A N 1
ATOM 2262 C CA . HIS A 1 280 ? 0.994 8.464 -1.496 1.00 82.00 280 HIS A CA 1
ATOM 2263 C C . HIS A 1 280 ? 0.439 8.471 -2.929 1.00 82.00 280 HIS A C 1
ATOM 2265 O O . HIS A 1 280 ? -0.630 7.920 -3.181 1.00 82.00 280 HIS A O 1
ATOM 2271 N N . SER A 1 281 ? 1.214 8.980 -3.893 1.00 76.06 281 SER A N 1
ATOM 2272 C CA . SER A 1 281 ? 0.809 9.000 -5.308 1.00 76.06 281 SER A CA 1
ATOM 2273 C C . SER A 1 281 ? 0.543 7.592 -5.848 1.00 76.06 281 SER A C 1
ATOM 2275 O O . SER A 1 281 ? -0.399 7.377 -6.606 1.00 76.06 281 SER A O 1
ATOM 2277 N N . GLN A 1 282 ? 1.357 6.615 -5.439 1.00 76.12 282 GLN A N 1
ATOM 2278 C CA . GLN A 1 282 ? 1.186 5.223 -5.840 1.00 76.12 282 GLN A CA 1
ATOM 2279 C C . GLN A 1 282 ? -0.060 4.580 -5.214 1.00 76.12 282 GLN A C 1
ATOM 2281 O O . GLN A 1 282 ? -0.768 3.848 -5.901 1.00 76.12 282 GLN A O 1
ATOM 2286 N N . ALA A 1 283 ? -0.356 4.875 -3.948 1.00 79.50 283 ALA A N 1
ATOM 2287 C CA . ALA A 1 283 ? -1.544 4.366 -3.272 1.00 79.50 283 ALA A CA 1
ATOM 2288 C C . ALA A 1 283 ? -2.842 4.893 -3.906 1.00 79.50 283 ALA A C 1
ATOM 2290 O O . ALA A 1 283 ? -3.808 4.150 -4.037 1.00 79.50 283 ALA A O 1
ATOM 2291 N N . LEU A 1 284 ? -2.854 6.138 -4.397 1.00 82.56 284 LEU A N 1
ATOM 2292 C CA . LEU A 1 284 ? -3.994 6.666 -5.156 1.00 82.56 284 LEU A CA 1
ATOM 2293 C C . LEU A 1 284 ? -4.219 5.925 -6.481 1.00 82.56 284 LEU A C 1
ATOM 2295 O O . LEU A 1 284 ? -5.360 5.762 -6.906 1.00 82.56 284 LEU A O 1
ATOM 2299 N N . VAL A 1 285 ? -3.150 5.477 -7.145 1.00 78.62 285 VAL A N 1
ATOM 2300 C CA . VAL A 1 285 ? -3.271 4.626 -8.339 1.00 78.62 285 VAL A CA 1
ATOM 2301 C C . VAL A 1 285 ? -3.840 3.258 -7.959 1.00 78.62 285 VAL A C 1
ATOM 2303 O O . VAL A 1 285 ? -4.738 2.775 -8.639 1.00 78.62 285 VAL A O 1
ATOM 2306 N N . GLU A 1 286 ? -3.371 2.670 -6.856 1.00 78.44 286 GLU A N 1
ATOM 2307 C CA . GLU A 1 286 ? -3.870 1.393 -6.328 1.00 78.44 286 GLU A CA 1
ATOM 2308 C C . GLU A 1 286 ? -5.377 1.450 -6.029 1.00 78.44 286 GLU A C 1
ATOM 2310 O O . GLU A 1 286 ? -6.125 0.630 -6.554 1.00 78.44 286 GLU A O 1
ATOM 2315 N N . VAL A 1 287 ? -5.845 2.470 -5.299 1.00 82.38 287 VAL A N 1
ATOM 2316 C CA . VAL A 1 287 ? -7.278 2.675 -5.008 1.00 82.38 287 VAL A CA 1
ATOM 2317 C C . VAL A 1 287 ? -8.101 2.823 -6.287 1.00 82.38 287 VAL A C 1
ATOM 2319 O O . VAL A 1 287 ? -9.149 2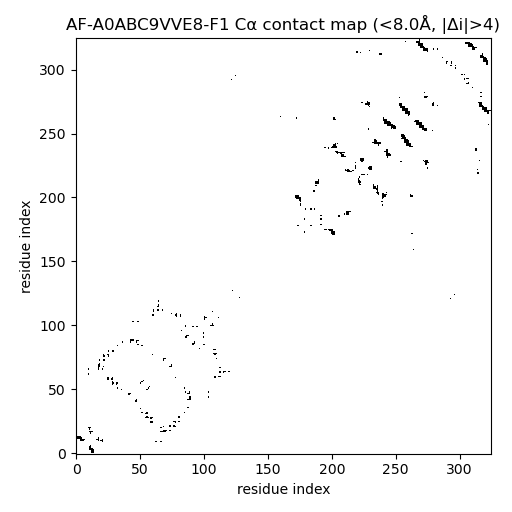.198 -6.415 1.00 82.38 287 VAL A O 1
ATOM 2322 N N . LYS A 1 288 ? -7.626 3.604 -7.267 1.00 79.50 288 LYS A N 1
ATOM 2323 C CA . LYS A 1 288 ? -8.332 3.779 -8.550 1.00 79.50 288 LYS A CA 1
ATOM 2324 C C . LYS A 1 288 ? -8.462 2.473 -9.330 1.00 79.50 288 LYS A C 1
ATOM 2326 O O . LYS A 1 288 ? -9.478 2.258 -9.987 1.00 79.50 288 LYS A O 1
ATOM 2331 N N . ILE A 1 289 ? -7.433 1.629 -9.289 1.00 75.94 289 ILE A N 1
ATOM 2332 C CA . ILE A 1 289 ? -7.461 0.314 -9.933 1.00 75.94 289 ILE A CA 1
ATOM 2333 C C . ILE A 1 289 ? -8.461 -0.587 -9.206 1.00 75.94 289 ILE A C 1
ATOM 2335 O O . ILE A 1 289 ? -9.343 -1.139 -9.855 1.00 75.94 289 ILE A O 1
ATOM 2339 N N . LEU A 1 290 ? -8.370 -0.687 -7.879 1.00 78.25 290 LEU A N 1
ATOM 2340 C CA . LEU A 1 290 ? -9.237 -1.549 -7.073 1.00 78.25 290 LEU A CA 1
ATOM 2341 C C . LEU A 1 290 ? -10.713 -1.147 -7.160 1.00 78.25 290 LEU A C 1
ATOM 2343 O O . LEU A 1 290 ? -11.554 -2.007 -7.383 1.00 78.25 290 LEU A O 1
ATOM 2347 N N . ASP A 1 291 ? -11.034 0.147 -7.094 1.00 78.00 291 ASP A N 1
ATOM 2348 C CA . ASP A 1 291 ? -12.409 0.639 -7.266 1.00 78.00 291 ASP A CA 1
ATOM 2349 C C . ASP A 1 291 ? -12.967 0.301 -8.663 1.00 78.00 291 ASP A C 1
ATOM 2351 O O . ASP A 1 291 ? -14.131 -0.070 -8.828 1.00 78.00 291 ASP A O 1
ATOM 2355 N N . ALA A 1 292 ? -12.123 0.368 -9.698 1.00 77.38 292 ALA A N 1
ATOM 2356 C CA . ALA A 1 292 ? -12.516 -0.021 -11.048 1.00 77.38 292 ALA A CA 1
ATOM 2357 C C . ALA A 1 292 ? -12.718 -1.539 -11.209 1.00 77.38 292 ALA A C 1
ATOM 2359 O O . ALA A 1 292 ? -13.530 -1.939 -12.049 1.00 77.38 292 ALA A O 1
ATOM 2360 N N . LEU A 1 293 ? -11.985 -2.356 -10.447 1.00 72.62 293 LEU A N 1
ATOM 2361 C CA . LEU A 1 293 ? -12.116 -3.814 -10.421 1.00 72.62 293 LEU A CA 1
ATOM 2362 C C . LEU A 1 293 ? -13.362 -4.250 -9.638 1.00 72.62 293 LEU A C 1
ATOM 2364 O O . LEU A 1 293 ? -14.167 -5.005 -10.175 1.00 72.62 293 LEU A O 1
ATOM 2368 N N . LEU A 1 294 ? -13.589 -3.691 -8.446 1.00 72.31 294 LEU A N 1
ATOM 2369 C CA . LEU A 1 294 ? -14.738 -4.016 -7.592 1.00 72.31 294 LEU A CA 1
ATOM 2370 C C . LEU A 1 294 ? -16.078 -3.737 -8.293 1.00 72.31 294 LEU A C 1
ATOM 2372 O O . LEU A 1 294 ? -17.016 -4.518 -8.207 1.00 72.31 294 LEU A O 1
ATOM 2376 N N . LYS A 1 295 ? -16.163 -2.662 -9.090 1.00 75.38 295 LYS A N 1
ATOM 2377 C CA . LYS A 1 295 ? -17.360 -2.349 -9.902 1.00 75.38 295 LYS A CA 1
ATOM 2378 C C . LYS A 1 295 ? -17.714 -3.425 -10.936 1.00 75.38 295 LYS A C 1
ATOM 2380 O O . LYS A 1 295 ? -18.830 -3.410 -11.465 1.00 75.38 295 LYS A O 1
ATOM 2385 N N . LYS A 1 296 ? -16.763 -4.293 -11.276 1.00 69.31 296 LYS A N 1
ATOM 2386 C CA . LYS A 1 296 ? -16.909 -5.348 -12.283 1.00 69.31 296 LYS A CA 1
ATOM 2387 C C . LYS A 1 296 ? -17.040 -6.738 -11.684 1.00 69.31 296 LYS A C 1
ATOM 2389 O O . LYS A 1 296 ? -17.655 -7.577 -12.327 1.00 69.31 296 LYS A O 1
ATOM 2394 N N . ASP A 1 297 ? -16.534 -6.944 -10.478 1.00 70.50 297 ASP A N 1
ATOM 2395 C CA . ASP A 1 297 ? -16.634 -8.204 -9.748 1.00 70.50 297 ASP A CA 1
ATOM 2396 C C . ASP A 1 297 ? -17.906 -8.238 -8.888 1.00 70.50 297 ASP A C 1
ATOM 2398 O O . ASP A 1 297 ? -17.865 -8.270 -7.663 1.00 70.50 297 ASP A O 1
ATOM 2402 N N . LYS A 1 298 ? -19.076 -8.126 -9.535 1.00 69.50 298 LYS A N 1
ATOM 2403 C CA . LYS A 1 298 ? -20.367 -8.061 -8.820 1.00 69.50 298 LYS A CA 1
ATOM 2404 C C . LYS A 1 298 ? -20.790 -9.396 -8.209 1.00 69.50 298 LYS A C 1
ATOM 2406 O O . LYS A 1 298 ? -21.685 -9.405 -7.369 1.00 69.50 298 LYS A O 1
ATOM 2411 N N . ASP A 1 299 ? -20.220 -10.491 -8.693 1.00 75.44 299 ASP A N 1
ATOM 2412 C CA . ASP A 1 299 ? -20.539 -11.861 -8.302 1.00 75.44 299 ASP A CA 1
ATOM 2413 C C . ASP A 1 299 ? -19.448 -12.514 -7.443 1.00 75.44 299 ASP A C 1
ATOM 2415 O O . ASP A 1 299 ? -19.608 -13.676 -7.080 1.00 75.44 299 ASP A O 1
ATOM 2419 N N . ASP A 1 300 ? -18.390 -11.772 -7.087 1.00 69.88 300 ASP A N 1
ATOM 2420 C CA . ASP A 1 300 ? -17.257 -12.252 -6.283 1.00 69.88 300 ASP A CA 1
ATOM 2421 C C . ASP A 1 300 ? -16.571 -13.495 -6.883 1.00 69.88 300 ASP A C 1
ATOM 2423 O O . ASP A 1 300 ? -16.148 -14.424 -6.196 1.00 69.88 300 ASP A O 1
ATOM 2427 N N . THR A 1 301 ? -16.499 -13.555 -8.216 1.00 64.94 301 THR A N 1
ATOM 2428 C CA . THR A 1 301 ? -15.956 -14.716 -8.940 1.00 64.94 301 THR A CA 1
ATOM 2429 C C . THR A 1 301 ? -14.517 -14.517 -9.407 1.00 64.94 301 THR A C 1
ATOM 2431 O O . THR A 1 301 ? -13.874 -15.475 -9.846 1.00 64.94 301 THR A O 1
ATOM 2434 N N . HIS A 1 302 ? -13.975 -13.298 -9.313 1.00 58.56 302 HIS A N 1
ATOM 2435 C CA . HIS A 1 302 ? -12.702 -12.954 -9.950 1.00 58.56 302 HIS A CA 1
ATOM 2436 C C . HIS A 1 302 ? -11.476 -13.036 -9.020 1.00 58.56 302 HIS A C 1
ATOM 2438 O O . HIS A 1 302 ? -10.382 -12.658 -9.445 1.00 58.56 302 HIS A O 1
ATOM 2444 N N . ASN A 1 303 ? -11.611 -13.581 -7.800 1.00 70.62 303 ASN A N 1
ATOM 2445 C CA . ASN A 1 303 ? -10.527 -13.724 -6.807 1.00 70.62 303 ASN A CA 1
ATOM 2446 C C . ASN A 1 303 ? -9.743 -12.415 -6.587 1.00 70.62 303 ASN A C 1
ATOM 2448 O O . ASN A 1 303 ? -8.510 -12.406 -6.496 1.00 70.62 303 ASN A O 1
ATOM 2452 N N . ILE A 1 304 ? -10.456 -11.290 -6.571 1.00 70.56 304 ILE A N 1
ATOM 2453 C CA . ILE A 1 304 ? -9.884 -9.963 -6.362 1.00 70.56 304 ILE A CA 1
ATOM 2454 C C . ILE A 1 304 ? -9.999 -9.645 -4.880 1.00 70.56 304 ILE A C 1
ATOM 2456 O O . ILE A 1 304 ? -11.036 -9.885 -4.287 1.00 70.56 304 ILE A O 1
ATOM 2460 N N . ILE A 1 305 ? -8.954 -9.073 -4.282 1.00 77.38 305 ILE A N 1
ATOM 2461 C CA . ILE A 1 305 ? -9.049 -8.593 -2.901 1.00 77.38 305 ILE A CA 1
ATOM 2462 C C . ILE A 1 305 ? -10.025 -7.414 -2.810 1.00 77.38 305 ILE A C 1
ATOM 2464 O O . ILE A 1 305 ? -9.884 -6.414 -3.526 1.00 77.38 305 ILE A O 1
ATOM 2468 N N . HIS A 1 306 ? -10.998 -7.502 -1.910 1.00 76.69 306 HIS A N 1
ATOM 2469 C CA . HIS A 1 306 ? -12.002 -6.461 -1.732 1.00 76.69 306 HIS A CA 1
ATOM 2470 C C . HIS A 1 306 ? -11.479 -5.354 -0.819 1.00 76.69 306 HIS A C 1
ATOM 2472 O O . HIS A 1 306 ? -11.264 -5.523 0.385 1.00 76.69 306 HIS A O 1
ATOM 2478 N N . MET A 1 307 ? -11.286 -4.177 -1.413 1.00 87.94 307 MET A N 1
ATOM 2479 C CA . MET A 1 307 ? -11.066 -2.937 -0.674 1.00 87.94 307 MET A CA 1
ATOM 2480 C C . MET A 1 307 ? -12.393 -2.471 -0.069 1.00 87.94 307 MET A C 1
ATOM 2482 O O . MET A 1 307 ? -13.353 -2.251 -0.806 1.00 87.94 307 MET A O 1
ATOM 2486 N N . LYS A 1 308 ? -12.433 -2.267 1.252 1.00 87.81 308 LYS A N 1
ATOM 2487 C CA . LYS A 1 308 ? -13.634 -1.790 1.956 1.00 87.81 308 LYS A CA 1
ATOM 2488 C C . LYS A 1 308 ? -13.728 -0.265 1.930 1.00 87.81 308 LYS A C 1
ATOM 2490 O O . LYS A 1 308 ? -14.707 0.298 1.455 1.00 87.81 308 LYS A O 1
ATOM 2495 N N . GLU A 1 309 ? -12.685 0.415 2.398 1.00 90.69 309 GLU A N 1
ATOM 2496 C CA . GLU A 1 309 ? -12.613 1.882 2.434 1.00 90.69 309 GLU A CA 1
ATOM 2497 C C . GLU A 1 309 ? -11.169 2.392 2.517 1.00 90.69 309 GLU A C 1
ATOM 2499 O O . GLU A 1 309 ? -10.248 1.650 2.871 1.00 90.69 309 GLU A O 1
ATOM 2504 N N . TYR A 1 310 ? -10.976 3.680 2.228 1.00 94.06 310 TYR A N 1
ATOM 2505 C CA . TYR A 1 310 ? -9.706 4.385 2.386 1.00 94.06 310 TYR A CA 1
ATOM 2506 C C . TYR A 1 310 ? -9.920 5.736 3.078 1.00 94.06 310 TYR A C 1
ATOM 2508 O O . TYR A 1 310 ? -10.961 6.369 2.919 1.00 94.06 310 TYR A O 1
ATOM 2516 N N . PHE A 1 311 ? -8.927 6.197 3.834 1.00 95.69 311 PHE A N 1
ATOM 2517 C CA . PHE A 1 311 ? -9.001 7.446 4.599 1.00 95.69 311 PHE A CA 1
ATOM 2518 C C . PHE A 1 311 ? -7.602 7.961 4.957 1.00 95.69 311 PHE A C 1
ATOM 2520 O O . PHE A 1 311 ? -6.596 7.300 4.696 1.00 95.69 311 PHE A O 1
ATOM 2527 N N . TYR A 1 312 ? -7.529 9.149 5.558 1.00 95.69 312 TYR A N 1
ATOM 2528 C CA . TYR A 1 312 ? -6.289 9.680 6.123 1.00 95.69 312 TYR A CA 1
ATOM 2529 C C . TYR A 1 312 ? -6.331 9.633 7.645 1.00 95.69 312 TYR A C 1
ATOM 2531 O O . TYR A 1 312 ? -7.344 9.973 8.249 1.00 95.69 312 TYR A O 1
ATOM 2539 N N . PHE A 1 313 ? -5.216 9.256 8.259 1.00 96.44 313 PHE A N 1
ATOM 2540 C CA . PHE A 1 313 ? -5.037 9.284 9.707 1.00 96.44 313 PHE A CA 1
ATOM 2541 C C . PHE A 1 313 ? -3.608 9.712 10.028 1.00 96.44 313 PHE A C 1
ATOM 2543 O O . PHE A 1 313 ? -2.668 9.108 9.514 1.00 96.44 313 PHE A O 1
ATOM 2550 N N . ARG A 1 314 ? -3.443 10.772 10.834 1.00 94.94 314 ARG A N 1
ATOM 2551 C CA . ARG A 1 314 ? -2.131 11.321 11.231 1.00 94.94 314 ARG A CA 1
ATOM 2552 C C . ARG A 1 314 ? -1.144 11.425 10.056 1.00 94.94 314 ARG A C 1
ATOM 2554 O O . ARG A 1 314 ? -0.025 10.943 10.138 1.00 94.94 314 ARG A O 1
ATOM 2561 N N . ASN A 1 315 ? -1.569 12.025 8.939 1.00 93.81 315 ASN A N 1
ATOM 2562 C CA . ASN A 1 315 ? -0.805 12.183 7.683 1.00 93.81 315 ASN A CA 1
ATOM 2563 C C . ASN A 1 315 ? -0.476 10.900 6.892 1.00 93.81 315 ASN A C 1
ATOM 2565 O O . ASN A 1 315 ? 0.150 10.976 5.833 1.00 93.81 315 ASN A O 1
ATOM 2569 N N . HIS A 1 316 ? -0.949 9.733 7.321 1.00 96.12 316 HIS A N 1
ATOM 2570 C CA . HIS A 1 316 ? -0.867 8.504 6.540 1.00 96.12 316 HIS A CA 1
ATOM 2571 C C . HIS A 1 316 ? -2.129 8.287 5.718 1.00 96.12 316 HIS A C 1
ATOM 2573 O O . HIS A 1 316 ? -3.239 8.509 6.196 1.00 96.12 316 HIS A O 1
ATOM 2579 N N . PHE A 1 317 ? -1.951 7.816 4.484 1.00 96.12 317 PHE A N 1
ATOM 2580 C CA . PHE A 1 317 ? -3.050 7.273 3.694 1.00 96.12 317 PHE A CA 1
ATOM 2581 C C . PHE A 1 317 ? -3.259 5.813 4.094 1.00 96.12 317 PHE A C 1
ATOM 2583 O O . PHE A 1 317 ? -2.316 5.020 4.058 1.00 96.12 317 PHE A O 1
ATOM 2590 N N . CYS A 1 318 ? -4.475 5.470 4.492 1.00 96.38 318 CYS A N 1
ATOM 2591 C CA . CYS A 1 318 ? -4.847 4.154 4.987 1.00 96.38 318 CYS A CA 1
ATOM 2592 C C . CYS A 1 318 ? -5.858 3.519 4.038 1.00 96.38 318 CYS A C 1
ATOM 2594 O O . CYS A 1 318 ? -6.760 4.196 3.549 1.00 96.38 318 CYS A O 1
ATOM 2596 N N . ILE A 1 319 ? -5.708 2.220 3.788 1.00 94.75 319 ILE A N 1
ATOM 2597 C CA . ILE A 1 319 ? -6.636 1.430 2.976 1.00 94.75 319 ILE A CA 1
ATOM 2598 C C . ILE A 1 319 ? -6.990 0.176 3.767 1.00 94.75 319 ILE A C 1
ATOM 2600 O O . ILE A 1 319 ? -6.096 -0.537 4.225 1.00 94.75 319 ILE A O 1
ATOM 2604 N N . SER A 1 320 ? -8.280 -0.081 3.939 1.00 94.56 320 SER A N 1
ATOM 2605 C CA . SER A 1 320 ? -8.790 -1.287 4.586 1.00 94.56 320 SER A CA 1
ATOM 2606 C C . SER A 1 320 ? -9.240 -2.307 3.546 1.00 94.56 320 SER A C 1
ATOM 2608 O O . SER A 1 320 ? -9.830 -1.969 2.515 1.00 94.56 320 SER A O 1
ATOM 2610 N N . PHE A 1 321 ? -8.957 -3.566 3.839 1.00 91.62 321 PHE A N 1
ATOM 2611 C CA . PHE A 1 321 ? -9.304 -4.717 3.025 1.00 91.62 321 PHE A CA 1
ATOM 2612 C C . PHE A 1 321 ? -10.003 -5.756 3.892 1.00 91.62 321 PHE A C 1
ATOM 2614 O O . PHE A 1 321 ? -9.847 -5.769 5.120 1.00 91.62 321 PHE A O 1
ATOM 2621 N N . GLU A 1 322 ? -10.733 -6.659 3.252 1.00 85.75 322 GLU A N 1
ATOM 2622 C CA . GLU A 1 322 ? -11.037 -7.946 3.871 1.00 85.75 322 GLU A CA 1
ATOM 2623 C C . GLU A 1 322 ? -9.762 -8.626 4.403 1.00 85.75 322 GLU A C 1
ATOM 2625 O O . GLU A 1 322 ? -8.658 -8.449 3.875 1.00 85.75 322 GLU A O 1
ATOM 2630 N N . LEU A 1 323 ? -9.902 -9.370 5.499 1.00 87.06 323 LEU A N 1
ATOM 2631 C CA . LEU A 1 323 ? -8.805 -10.157 6.035 1.00 87.06 323 LEU A CA 1
ATOM 2632 C C . LEU A 1 323 ? -8.822 -11.542 5.381 1.00 87.06 323 LEU A C 1
ATOM 2634 O O . LEU A 1 323 ? -9.769 -12.298 5.568 1.00 87.06 323 LEU A O 1
ATOM 2638 N N . LEU A 1 324 ? -7.760 -11.866 4.647 1.00 74.50 324 LEU A N 1
ATOM 2639 C CA . LEU A 1 324 ? -7.552 -13.174 4.028 1.00 74.50 324 LEU A CA 1
ATOM 2640 C C . LEU A 1 324 ? -6.503 -13.950 4.833 1.00 74.50 324 LEU A C 1
ATOM 2642 O O . LEU A 1 324 ? -5.433 -13.400 5.115 1.00 74.50 324 LEU A O 1
ATOM 2646 N N . GLY A 1 325 ? -6.785 -15.211 5.169 1.00 57.91 325 GLY A N 1
ATOM 2647 C CA . GLY A 1 325 ? -5.878 -16.082 5.930 1.00 57.91 325 GLY A CA 1
ATOM 2648 C C . GLY A 1 325 ? -6.521 -16.659 7.174 1.00 57.91 325 GLY A C 1
ATOM 2649 O O . GLY A 1 325 ? -6.480 -15.968 8.217 1.00 57.91 325 GLY A O 1
#

Organism: Grus japonensis (NCBI:txid30415)

Radius of gyration: 25.24 Å; Cα contacts (8 Å, |Δi|>4): 395; chains: 1; bounding box: 60×54×67 Å

Mean predicted aligned error: 17.24 Å

Nearest PDB structures (foldseek):
  5ztn-assembly1_B  TM=9.892E-01  e=6.178E-20  Homo sapiens
  3kvw-assembly1_A  TM=9.369E-01  e=1.252E-20  Homo sapiens
  7ejv-assembly1_A  TM=9.824E-01  e=1.225E-19  Homo sapiens
  5y86-assembly1_A  TM=9.753E-01  e=2.293E-19  Homo sapiens
  7akh-assembly1_A  TM=9.294E-01  e=1.724E-19  Homo sapiens

InterPro domains:
  IPR000719 Protein kinase domain [PF00069] (242-323)
  IPR000719 Protein kinase domain [PS50011] (242-325)
  IPR011009 Protein kinase-like domain superfamily [SSF56112] (234-324)
  IPR017441 Protein kinase, ATP binding site [PS00107] (248-271)
  IPR042521 Dual specificity tyrosine-phosphorylation-regulated kinase [G3DSA:3.30.10.30] (151-215)
  IPR050494 Serine/threonine and dual-specificity kinase [PTHR24058] (166-325)

Foldseek 3Di:
DFDWDADPNQIATPVRQLLVLLVVLLVQLVVQLVCCLVVPPDQALVPLVVSCVPRRVCSLAPPCVRRPHPDPVSLVSSQVSVQVSLCSRPPCVPPDSVVSCVVSVHDGVVVVSVVVNLVVVLDVLVDPPPDDDDDDPDDPPDDDDPPDDDDDDDDDDDDDDDDDDPDDPDDFFDALVVCCVPPVVLDAPVCNVVRNVAGTAQAALSVWPDDRQQPPDPQLSPQHDPQQAGDDTAQGDFSNFWGFHAWPADDPFYTWTWTQGRVVRATKIKGWGGLDPVSVVVVVVVVVSQVSVCVSCPPVPPPRWHWDDWDDTSSITMTITHDDD

Secondary structure (DSSP, 8-state):
----EEETTEEE-TT--THHHHHHHHHHHHHHHHHHHHH-----HHHHHHHIIIIIHHHHHTTHHHH---SHHHHHHHHHHHHHHHHTSTT-TTS-HHHHHHHHTPPPHHHHHHHHHHHHHHHHHH---S---S-----TT--PPPS-PPP-------PPPP----SS-PPSSBPHHHHHHHHGGGS-HHHHHHGGG-S-B----TTS----PPTT-HHHHTTB-TTS-B---TT-EETTTEEEEEEEEEETTEEEEEEEETTTTEEEEEEEE-SSHHHHHHHHHHHHHHHHHHTT-TTS-S----EEEEEEETTEEEEEEE---